Protein AF-A0A9X2CSL0-F1 (afdb_monomer_lite)

pLDDT: mean 70.99, std 24.59, range [23.61, 98.12]

InterPro domains:
  IPR004042 Intein DOD homing endonuclease, central region [PS50819] (59-191)
  IPR027434 Homing endonuclease [G3DSA:3.10.28.10] (52-225)
  IPR027434 Homing endonuclease [SSF55608] (47-93)
  IPR027434 Homing endonuclease [SSF55608] (150-235)

Sequence (346 aa):
MKKTNCAWCGKEIFTNHLKERNYCKECYGFANAVRNGTYIKQVKAELKEITWNKDIAYLIGVIATDGTLRRNRPQIKITSKSKRFLTDLLYKIIIEFTGRDQNVNEVTAKFQEKEYTHYQLQFTSTPFYEFCLRIGLEPKKTYTLNKLAIPDEYFSDFLRGVIDGDGNYNLDKRRKTTSIRIYSGSEDFLKWIDAKCIKLFGVSGAKFHKSSNELGEKYILVYHSFHDVVNILARMYSDYHVCYEDKKEAIIDILNDLENLKQKYAAPSRIGQFVKCAYGFCENKFVAKANDHFYCSINCGDKQRKYPNKERLMVTCARHDCQQEFLQTTANNKYCSEHLSYKKSI

Structure (mmCIF, N/CA/C/O backbone):
data_AF-A0A9X2CSL0-F1
#
_entry.id   AF-A0A9X2CSL0-F1
#
loop_
_atom_site.group_PDB
_atom_site.id
_atom_site.type_symbol
_atom_site.label_atom_id
_atom_site.label_alt_id
_atom_site.label_comp_id
_atom_site.label_asym_id
_atom_site.label_entity_id
_atom_site.label_seq_id
_atom_site.pdbx_PDB_ins_code
_atom_site.Cartn_x
_atom_site.Cartn_y
_atom_site.Cartn_z
_atom_site.occupancy
_atom_site.B_iso_or_equiv
_atom_site.auth_seq_id
_atom_site.auth_comp_id
_atom_site.auth_asym_id
_atom_site.auth_atom_id
_atom_site.pdbx_PDB_model_num
ATOM 1 N N . MET A 1 1 ? -28.441 30.956 33.432 1.00 62.00 1 MET A N 1
ATOM 2 C CA . MET A 1 1 ? -27.879 29.659 32.983 1.00 62.00 1 MET A CA 1
ATOM 3 C C . MET A 1 1 ? -26.392 29.840 32.745 1.00 62.00 1 MET A C 1
ATOM 5 O O . MET A 1 1 ? -26.029 30.821 32.109 1.00 62.00 1 MET A O 1
ATOM 9 N N . LYS A 1 2 ? -25.537 28.950 33.258 1.00 77.25 2 LYS A N 1
ATOM 10 C CA . LYS A 1 2 ? -24.104 29.011 32.949 1.00 77.25 2 LYS A CA 1
ATOM 11 C C . LYS A 1 2 ? -23.875 28.388 31.568 1.00 77.25 2 LYS A C 1
ATOM 13 O O . LYS A 1 2 ? -24.463 27.356 31.238 1.00 77.25 2 LYS A O 1
ATOM 18 N N . LYS A 1 3 ? -23.068 29.062 30.755 1.00 83.31 3 LYS A N 1
ATOM 19 C CA . LYS A 1 3 ? -22.571 28.563 29.473 1.00 83.31 3 LYS A CA 1
ATOM 20 C C . LYS A 1 3 ? -21.216 27.911 29.723 1.00 83.31 3 LYS A C 1
ATOM 22 O O . LYS A 1 3 ? -20.422 28.414 30.515 1.00 83.31 3 LYS A O 1
ATOM 27 N N . THR A 1 4 ? -20.976 26.772 29.101 1.00 86.62 4 THR A N 1
ATOM 28 C CA . THR A 1 4 ? -19.669 26.112 29.085 1.00 86.62 4 THR A CA 1
ATOM 29 C C . THR A 1 4 ? -19.408 25.589 27.684 1.00 86.62 4 THR A C 1
ATOM 31 O O . THR A 1 4 ? -20.330 25.503 26.877 1.00 86.62 4 THR A O 1
ATOM 34 N N . ASN A 1 5 ? -18.170 25.228 27.384 1.00 82.69 5 ASN A N 1
ATOM 35 C CA . ASN A 1 5 ? -17.845 24.625 26.103 1.00 82.69 5 ASN A CA 1
ATOM 36 C C . ASN A 1 5 ? -17.934 23.109 26.216 1.00 82.69 5 ASN A C 1
ATOM 38 O O . ASN A 1 5 ? -17.502 22.509 27.203 1.00 82.69 5 ASN A O 1
ATOM 42 N N . CYS A 1 6 ? -18.482 22.491 25.177 1.00 74.25 6 CYS A N 1
ATOM 43 C CA . CYS A 1 6 ? -18.437 21.057 25.004 1.00 74.25 6 CYS A CA 1
ATOM 44 C C . CYS A 1 6 ? -16.971 20.605 25.026 1.00 74.25 6 CYS A C 1
ATOM 46 O O . CYS A 1 6 ? -16.204 20.958 24.132 1.00 74.25 6 CYS A O 1
ATOM 48 N N . ALA A 1 7 ? -16.592 19.773 25.992 1.00 67.50 7 ALA A N 1
ATOM 49 C CA . ALA A 1 7 ? -15.246 19.224 26.130 1.00 67.50 7 ALA A CA 1
ATOM 50 C C . ALA A 1 7 ? -14.819 18.341 24.934 1.00 67.50 7 ALA A C 1
ATOM 52 O O . ALA A 1 7 ? -13.672 17.914 24.865 1.00 67.50 7 ALA A O 1
ATOM 53 N N . TRP A 1 8 ? -15.730 18.051 23.994 1.00 60.66 8 TRP A N 1
ATOM 54 C CA . TRP A 1 8 ? -15.482 17.237 22.800 1.00 60.66 8 TRP A CA 1
ATOM 55 C C . TRP A 1 8 ? -15.300 18.044 21.508 1.00 60.66 8 TRP A C 1
ATOM 57 O O . TRP A 1 8 ? -14.363 17.784 20.751 1.00 60.66 8 TRP A O 1
ATOM 67 N N . CYS A 1 9 ? -16.207 18.991 21.236 1.00 67.88 9 CYS A N 1
ATOM 68 C CA . CYS A 1 9 ? -16.254 19.760 19.984 1.00 67.88 9 CYS A CA 1
ATOM 69 C C . CYS A 1 9 ? -16.113 21.278 20.170 1.00 67.88 9 CYS A C 1
ATOM 71 O O . CYS A 1 9 ? -16.179 22.011 19.192 1.00 67.88 9 CYS A O 1
ATOM 73 N N . GLY A 1 10 ? -15.971 21.770 21.404 1.00 73.94 10 GLY A N 1
ATOM 74 C CA . GLY A 1 10 ? -15.824 23.198 21.700 1.00 73.94 10 GLY A CA 1
ATOM 75 C C . GLY A 1 10 ? -17.104 24.034 21.573 1.00 73.94 10 GLY A C 1
ATOM 76 O O . GLY A 1 10 ? -17.099 25.189 21.981 1.00 73.94 10 GLY A O 1
ATOM 77 N N . LYS A 1 11 ? -18.208 23.467 21.062 1.00 80.69 11 LYS A N 1
ATOM 78 C CA . LYS A 1 11 ? -19.518 24.133 20.938 1.00 80.69 11 LYS A CA 1
ATOM 79 C C . LYS A 1 11 ? -20.026 24.607 22.301 1.00 80.69 11 LYS A C 1
ATOM 81 O O . LYS A 1 11 ? -19.996 23.838 23.262 1.00 80.69 11 LYS A O 1
ATOM 86 N N . GLU A 1 12 ? -20.534 25.832 22.371 1.00 86.38 12 GLU A N 1
ATOM 87 C CA . GLU A 1 12 ? -21.140 26.376 23.588 1.00 86.38 12 GLU A CA 1
ATOM 88 C C . GLU A 1 12 ? -22.413 25.585 23.951 1.00 86.38 12 GLU A C 1
ATOM 90 O O . GLU A 1 12 ? -23.280 25.341 23.109 1.00 86.38 12 GLU A O 1
ATOM 95 N N . ILE A 1 13 ? -22.513 25.147 25.205 1.00 84.69 13 ILE A N 1
ATOM 96 C CA . ILE A 1 13 ? -23.619 24.357 25.752 1.00 84.69 13 ILE A CA 1
ATOM 97 C C . ILE A 1 13 ? -24.079 24.914 27.102 1.00 84.69 13 ILE A C 1
ATOM 99 O O . ILE A 1 13 ? -23.317 25.531 27.848 1.00 84.69 13 ILE A O 1
ATOM 103 N N . PHE A 1 14 ? -25.346 24.669 27.435 1.00 80.50 14 PHE A N 1
ATOM 104 C CA . PHE A 1 14 ? -25.943 25.097 28.700 1.00 80.50 14 PHE A CA 1
ATOM 105 C C . PHE A 1 14 ? -25.781 24.036 29.791 1.00 80.50 14 PHE A C 1
ATOM 107 O O . PHE A 1 14 ? -25.990 22.845 29.553 1.00 80.50 14 PHE A O 1
ATOM 114 N N . THR A 1 15 ? -25.471 24.474 31.016 1.00 67.75 15 THR A N 1
ATOM 115 C CA . THR A 1 15 ? -25.113 23.578 32.128 1.00 67.75 15 THR A CA 1
ATOM 116 C C . THR A 1 15 ? -26.212 22.621 32.598 1.00 67.75 15 THR A C 1
ATOM 118 O O . THR A 1 15 ? -25.921 21.630 33.257 1.00 67.75 15 THR A O 1
ATOM 121 N N . ASN A 1 16 ? -27.473 22.877 32.252 1.00 63.75 16 ASN A N 1
ATOM 122 C CA . ASN A 1 16 ? -28.616 22.091 32.731 1.00 63.75 16 ASN A CA 1
ATOM 123 C C . ASN A 1 16 ? -28.767 20.741 31.994 1.00 63.75 16 ASN A C 1
ATOM 125 O O . ASN A 1 16 ? -29.576 19.911 32.394 1.00 63.75 16 ASN A O 1
ATOM 129 N N . HIS A 1 17 ? -27.994 20.520 30.923 1.00 54.38 17 HIS A N 1
ATOM 130 C CA . HIS A 1 17 ? -27.966 19.268 30.155 1.00 54.38 17 HIS A CA 1
ATOM 131 C C . HIS A 1 17 ? -26.682 18.450 30.368 1.00 54.38 17 HIS A C 1
ATOM 133 O O . HIS A 1 17 ? -26.449 17.480 29.646 1.00 54.38 17 HIS A O 1
ATOM 139 N N . LEU A 1 18 ? -25.832 18.833 31.327 1.00 52.34 18 LEU A N 1
ATOM 140 C CA . LEU A 1 18 ? -24.550 18.169 31.554 1.00 52.34 18 LEU A CA 1
ATOM 141 C C . LEU A 1 18 ? -24.754 16.901 32.394 1.00 52.34 18 LEU A C 1
ATOM 143 O O . LEU A 1 18 ? -25.209 16.970 33.531 1.00 52.34 18 LEU A O 1
ATOM 147 N N . LYS A 1 19 ? -24.385 15.742 31.844 1.00 55.47 19 LYS A N 1
ATOM 148 C CA . LYS A 1 19 ? -24.183 14.491 32.593 1.00 55.47 19 LYS A CA 1
ATOM 149 C C . LYS A 1 19 ? -22.684 14.248 32.713 1.00 55.47 19 LYS A C 1
ATOM 151 O O . LYS A 1 19 ? -22.080 14.189 31.657 1.00 55.47 19 LYS A O 1
ATOM 156 N N . GLU A 1 20 ? -22.137 14.085 33.924 1.00 55.34 20 GLU A N 1
ATOM 157 C CA . GLU A 1 20 ? -20.746 13.725 34.337 1.00 55.34 20 GLU A CA 1
ATOM 158 C C . GLU A 1 20 ? -19.532 14.384 33.627 1.00 55.34 20 GLU A C 1
ATOM 160 O O . GLU A 1 20 ? -18.518 14.643 34.268 1.00 55.34 20 GLU A O 1
ATOM 165 N N . ARG A 1 21 ? -19.602 14.706 32.334 1.00 58.19 21 ARG A N 1
ATOM 166 C CA . ARG A 1 21 ? -18.638 15.449 31.524 1.00 58.19 21 ARG A CA 1
ATOM 167 C C . ARG A 1 21 ? -19.388 16.436 30.625 1.00 58.19 21 ARG A C 1
ATOM 169 O O . ARG A 1 21 ? -20.461 16.134 30.105 1.00 58.19 21 ARG A O 1
ATOM 176 N N . ASN A 1 22 ? -18.826 17.627 30.427 1.00 72.94 22 ASN A N 1
ATOM 177 C CA . ASN A 1 22 ? -19.478 18.709 29.688 1.00 72.94 22 ASN A CA 1
ATOM 178 C C . ASN A 1 22 ? -19.574 18.412 28.179 1.00 72.94 22 ASN A C 1
ATOM 180 O O . ASN A 1 22 ? -18.809 18.973 27.408 1.00 72.94 22 ASN A O 1
ATOM 184 N N . TYR A 1 23 ? -20.473 17.538 27.724 1.00 69.00 23 TYR A N 1
ATOM 185 C CA . TYR A 1 23 ? -20.645 17.201 26.303 1.00 69.00 23 TYR A CA 1
ATOM 186 C C . TYR A 1 23 ? -21.998 17.671 25.756 1.00 69.00 23 TYR A C 1
ATOM 188 O O . TYR A 1 23 ? -23.003 17.665 26.464 1.00 69.00 23 TYR A O 1
ATOM 196 N N . CYS A 1 24 ? -22.046 18.068 24.478 1.00 72.25 24 CYS A N 1
ATOM 197 C CA . CYS A 1 24 ? -23.307 18.382 23.805 1.00 72.25 24 CYS A CA 1
ATOM 198 C C . CYS A 1 24 ? -24.101 17.103 23.479 1.00 72.25 24 CYS A C 1
ATOM 200 O O . CYS A 1 24 ? -23.537 16.011 23.400 1.00 72.25 24 CYS A O 1
ATOM 202 N N . LYS A 1 25 ? -25.413 17.245 23.235 1.00 70.62 25 LYS A N 1
ATOM 203 C CA . LYS A 1 25 ? -26.326 16.129 22.913 1.00 70.62 25 LYS A CA 1
ATOM 204 C C . LYS A 1 25 ? -25.855 15.294 21.712 1.00 70.62 25 LYS A C 1
ATOM 206 O O . LYS A 1 25 ? -26.014 14.080 21.723 1.00 70.62 25 LYS A O 1
ATOM 211 N N . GLU A 1 26 ? -25.248 15.941 20.717 1.00 67.62 26 GLU A N 1
ATOM 212 C CA . GLU A 1 26 ? -24.674 15.292 19.529 1.00 67.62 26 GLU A CA 1
ATOM 213 C C . GLU A 1 26 ? -23.431 14.460 19.895 1.00 67.62 26 GLU A C 1
ATOM 215 O O . GLU A 1 26 ? -23.310 13.322 19.463 1.00 67.62 26 GLU A O 1
ATOM 220 N N . CYS A 1 27 ? -22.535 14.981 20.743 1.00 62.34 27 CYS A N 1
ATOM 221 C CA . CYS A 1 27 ? -21.289 14.312 21.143 1.00 62.34 27 CYS A CA 1
ATOM 222 C C . CYS A 1 27 ? -21.467 13.248 22.235 1.00 62.34 27 CYS A C 1
ATOM 224 O O . CYS A 1 27 ? -20.618 12.370 22.373 1.00 62.34 27 CYS A O 1
ATOM 226 N N . TYR A 1 28 ? -22.563 13.294 22.994 1.00 59.62 28 TYR A N 1
ATOM 227 C CA . TYR A 1 28 ? -22.823 12.363 24.093 1.00 59.62 28 TYR A CA 1
ATOM 228 C C . TYR A 1 28 ? -22.927 10.899 23.625 1.00 59.62 28 TYR A C 1
ATOM 230 O O . TYR A 1 28 ? -22.427 10.003 24.297 1.00 59.62 28 TYR A O 1
ATOM 238 N N . GLY A 1 29 ? -23.507 10.649 22.443 1.00 56.31 29 GLY A N 1
ATOM 239 C CA . GLY A 1 29 ? -23.569 9.304 21.853 1.00 56.31 29 GLY A CA 1
ATOM 240 C C . GLY A 1 29 ? -22.207 8.769 21.388 1.00 56.31 29 GLY A C 1
ATOM 241 O O . GLY A 1 29 ? -21.980 7.564 21.409 1.00 56.31 29 GLY A O 1
ATOM 242 N N . PHE A 1 30 ? -21.286 9.667 21.032 1.00 54.97 30 PHE A N 1
ATOM 243 C CA . PHE A 1 30 ? -19.957 9.348 20.505 1.00 54.97 30 PHE A CA 1
ATOM 244 C C . PHE A 1 30 ? -18.881 9.204 21.597 1.00 54.97 30 PHE A C 1
ATOM 246 O O . PHE A 1 30 ? -17.882 8.517 21.397 1.00 54.97 30 PHE A O 1
ATOM 253 N N . ALA A 1 31 ? -19.097 9.806 22.771 1.00 48.88 31 ALA A N 1
ATOM 254 C CA . ALA A 1 31 ? -18.201 9.718 23.927 1.00 48.88 31 ALA A CA 1
ATOM 255 C C . ALA A 1 31 ? -18.233 8.352 24.644 1.00 48.88 31 ALA A C 1
ATOM 257 O O . ALA A 1 31 ? -17.347 8.073 25.445 1.00 48.88 31 ALA A O 1
ATOM 258 N N . ASN A 1 32 ? -19.213 7.491 24.349 1.00 47.78 32 ASN A N 1
ATOM 259 C CA . ASN A 1 32 ? -19.364 6.171 24.978 1.00 47.78 32 ASN A CA 1
ATOM 260 C C . ASN A 1 32 ? -18.664 5.032 24.211 1.00 47.78 32 ASN A C 1
ATOM 262 O O . ASN A 1 32 ? -18.774 3.871 24.604 1.00 47.78 32 ASN A O 1
ATOM 266 N N . ALA A 1 33 ? -17.943 5.325 23.122 1.00 51.94 33 ALA A N 1
ATOM 267 C CA . ALA A 1 33 ? -17.185 4.319 22.383 1.00 51.94 33 ALA A CA 1
ATOM 268 C C . ALA A 1 33 ? -15.927 3.905 23.172 1.00 51.94 33 ALA A C 1
ATOM 270 O O . ALA A 1 33 ? -14.847 4.486 23.041 1.00 51.94 33 ALA A O 1
ATOM 271 N N . VAL A 1 34 ? -16.077 2.890 24.022 1.00 49.28 34 VAL A N 1
ATOM 272 C CA . VAL A 1 34 ? -14.988 2.307 24.812 1.00 49.28 34 VAL A CA 1
ATOM 273 C C . VAL A 1 34 ? -14.349 1.157 24.031 1.00 49.28 34 VAL A C 1
ATOM 275 O O . VAL A 1 34 ? -15.022 0.197 23.659 1.00 49.28 34 VAL A O 1
ATOM 278 N N . ARG A 1 35 ? -13.028 1.204 23.823 1.00 50.56 35 ARG A N 1
ATOM 279 C CA . ARG A 1 35 ? -12.235 0.045 23.376 1.00 50.56 35 ARG A CA 1
ATOM 280 C C . ARG A 1 35 ? -11.260 -0.321 24.487 1.00 50.56 35 ARG A C 1
ATOM 282 O O . ARG A 1 35 ? -10.356 0.449 24.780 1.00 50.56 35 ARG A O 1
ATOM 289 N N . ASN A 1 36 ? -11.439 -1.494 25.099 1.00 47.62 36 ASN A N 1
ATOM 290 C CA . ASN A 1 36 ? -10.598 -1.990 26.201 1.00 47.62 36 ASN A CA 1
ATOM 291 C C . ASN A 1 36 ? -10.446 -0.994 27.376 1.00 47.62 36 ASN A C 1
ATOM 293 O O . ASN A 1 36 ? -9.356 -0.829 27.910 1.00 47.62 36 ASN A O 1
ATOM 297 N N . GLY A 1 37 ? -11.515 -0.287 27.755 1.00 50.41 37 GLY A N 1
ATOM 298 C CA . GLY A 1 37 ? -11.476 0.711 28.836 1.00 50.41 37 GLY A CA 1
ATOM 299 C C . GLY A 1 37 ? -10.910 2.082 28.439 1.00 50.41 37 GLY A C 1
ATOM 300 O O . GLY A 1 37 ? -11.001 3.020 29.225 1.00 50.41 37 GLY A O 1
ATOM 301 N N . THR A 1 38 ? -10.378 2.242 27.222 1.00 49.91 38 THR A N 1
ATOM 302 C CA . THR A 1 38 ? -9.921 3.536 26.698 1.00 49.91 38 THR A CA 1
ATOM 303 C C . THR A 1 38 ? -11.020 4.187 25.857 1.00 49.91 38 THR A C 1
ATOM 305 O O . THR A 1 38 ? -11.584 3.557 24.957 1.00 49.91 38 THR A O 1
ATOM 308 N N . TYR A 1 39 ? -11.328 5.452 26.146 1.00 54.22 39 TYR A N 1
ATOM 309 C CA . TYR A 1 39 ? -12.252 6.264 25.354 1.00 54.22 39 TYR A CA 1
ATOM 310 C C . TYR A 1 39 ? -11.632 6.551 23.982 1.00 54.22 39 TYR A C 1
ATOM 312 O O . TYR A 1 39 ? -10.576 7.177 23.909 1.00 54.22 39 TYR A O 1
ATOM 320 N N . ILE A 1 40 ? -12.272 6.105 22.898 1.00 62.97 40 ILE A N 1
ATOM 321 C CA . ILE A 1 40 ? -11.879 6.493 21.538 1.00 62.97 40 ILE A CA 1
ATOM 322 C C . ILE A 1 40 ? -12.721 7.689 21.123 1.00 62.97 40 ILE A C 1
ATOM 324 O O . ILE A 1 40 ? -13.950 7.647 21.192 1.00 62.97 40 ILE A O 1
ATOM 328 N N . LYS A 1 41 ? -12.066 8.751 20.647 1.00 66.44 41 LYS A N 1
ATOM 329 C CA . LYS A 1 41 ? -12.775 9.924 20.150 1.00 66.44 41 LYS A CA 1
ATOM 330 C C . LYS A 1 41 ? -13.464 9.604 18.816 1.00 66.44 41 LYS A C 1
ATOM 332 O O . LYS A 1 41 ? -12.818 9.560 17.775 1.00 66.44 41 LYS A O 1
ATOM 337 N N . GLN A 1 42 ? -14.772 9.357 18.825 1.00 70.81 42 GLN A N 1
ATOM 338 C CA . GLN A 1 42 ? -15.574 9.208 17.607 1.00 70.81 42 GLN A CA 1
ATOM 339 C C . GLN A 1 42 ? -16.059 10.575 17.079 1.00 70.81 42 GLN A C 1
ATOM 341 O O . GLN A 1 42 ? -17.018 11.166 17.565 1.00 70.81 42 GLN A O 1
ATOM 346 N N . VAL A 1 43 ? -15.382 11.121 16.077 1.00 74.00 43 VAL A N 1
ATOM 347 C CA . VAL A 1 43 ? -15.716 12.436 15.509 1.00 74.00 43 VAL A CA 1
ATOM 348 C C . VAL A 1 43 ? -16.933 12.404 14.578 1.00 74.00 43 VAL A C 1
ATOM 350 O O . VAL A 1 43 ? -17.580 13.434 14.413 1.00 74.00 43 VAL A O 1
ATOM 353 N N . LYS A 1 44 ? -17.267 11.241 13.999 1.00 79.56 44 LYS A N 1
ATOM 354 C CA . LYS A 1 44 ? -18.466 11.027 13.168 1.00 79.56 44 LYS A CA 1
ATOM 355 C C . LYS A 1 44 ? -18.885 9.552 13.126 1.00 79.56 44 LYS A C 1
ATOM 357 O O . LYS A 1 44 ? -18.177 8.674 13.619 1.00 79.56 44 LYS A O 1
ATOM 362 N N . ALA A 1 45 ? -20.054 9.267 12.556 1.00 78.50 45 ALA A N 1
ATOM 363 C CA . ALA A 1 45 ? -20.490 7.891 12.327 1.00 78.50 45 ALA A CA 1
ATOM 364 C C . ALA A 1 45 ? -19.562 7.178 11.325 1.00 78.50 45 ALA A C 1
ATOM 366 O O . ALA A 1 45 ? -19.099 7.792 10.364 1.00 78.50 45 ALA A O 1
ATOM 367 N N . GLU A 1 46 ? -19.305 5.888 11.553 1.00 87.31 46 GLU A N 1
ATOM 368 C CA . GLU A 1 46 ? -18.624 5.045 10.567 1.00 87.31 46 GLU A CA 1
ATOM 369 C C . GLU A 1 46 ? -19.514 4.869 9.332 1.00 87.31 46 GLU A C 1
ATOM 371 O O . GLU A 1 46 ? -20.733 4.697 9.446 1.00 87.31 46 GLU A O 1
ATOM 376 N N . LEU A 1 47 ? -18.901 4.908 8.151 1.00 89.38 47 LEU A N 1
ATOM 377 C CA . LEU A 1 47 ? -19.605 4.647 6.904 1.00 89.38 47 LEU A CA 1
ATOM 378 C C . LEU A 1 47 ? -20.054 3.189 6.853 1.00 89.38 47 LEU A C 1
ATOM 380 O O . LEU A 1 47 ? -19.274 2.281 7.121 1.00 89.38 47 LEU A O 1
ATOM 384 N N . LYS A 1 48 ? -21.310 2.960 6.466 1.00 87.75 48 LYS A N 1
ATOM 385 C CA . LYS A 1 48 ? -21.862 1.604 6.315 1.00 87.75 48 LYS A CA 1
ATOM 386 C C . LYS A 1 48 ? -21.307 0.876 5.093 1.00 87.75 48 LYS A C 1
ATOM 388 O O . LYS A 1 48 ? -21.258 -0.348 5.086 1.00 87.75 48 LYS A O 1
ATOM 393 N N . GLU A 1 49 ? -20.897 1.630 4.081 1.00 92.12 49 GLU A N 1
ATOM 394 C CA . GLU A 1 49 ? -20.370 1.121 2.826 1.00 92.12 49 GLU A CA 1
ATOM 395 C C . GLU A 1 49 ? -19.129 1.917 2.427 1.00 92.12 49 GLU A C 1
ATOM 397 O O . GLU A 1 49 ? -19.057 3.129 2.638 1.00 92.12 49 GLU A O 1
ATOM 402 N N . ILE A 1 50 ? -18.148 1.213 1.865 1.00 97.00 50 ILE A N 1
ATOM 403 C CA . ILE A 1 50 ? -16.936 1.805 1.311 1.00 97.00 50 ILE A CA 1
ATOM 404 C C . ILE A 1 50 ? -17.066 1.827 -0.205 1.00 97.00 50 ILE A C 1
ATOM 406 O O . ILE A 1 50 ? -17.263 0.785 -0.834 1.00 97.00 50 ILE A O 1
ATOM 410 N N . THR A 1 51 ? -16.914 3.015 -0.776 1.00 95.94 51 THR A N 1
ATOM 411 C CA . THR A 1 51 ? -16.864 3.242 -2.219 1.00 95.94 51 THR A CA 1
ATOM 412 C C . THR A 1 51 ? -15.446 3.590 -2.642 1.00 95.94 51 THR A C 1
ATOM 414 O O . THR A 1 51 ? -14.644 4.093 -1.849 1.00 95.94 51 THR A O 1
ATOM 417 N N . TRP A 1 52 ? -15.128 3.340 -3.908 1.00 97.50 52 TRP A N 1
ATOM 418 C CA . TRP A 1 52 ? -13.838 3.736 -4.446 1.00 97.50 52 TRP A CA 1
ATOM 419 C C . TRP A 1 52 ? -13.688 5.257 -4.488 1.00 97.50 52 TRP A C 1
ATOM 421 O O . TRP A 1 52 ? -14.606 5.993 -4.843 1.00 97.50 52 TRP A O 1
ATOM 431 N N . ASN A 1 53 ? -12.499 5.706 -4.111 1.00 95.44 53 ASN A N 1
ATOM 432 C CA . ASN A 1 53 ? -11.970 7.035 -4.363 1.00 95.44 53 ASN A CA 1
ATOM 433 C C . ASN A 1 53 ? -10.433 6.940 -4.333 1.00 95.44 53 ASN A C 1
ATOM 435 O O . ASN A 1 53 ? -9.873 5.893 -3.983 1.00 95.44 53 ASN A O 1
ATOM 439 N N . LYS A 1 54 ? -9.752 8.033 -4.684 1.00 94.25 54 LYS A N 1
ATOM 440 C CA . LYS A 1 54 ? -8.285 8.083 -4.758 1.00 94.25 54 LYS A CA 1
ATOM 441 C C . LYS A 1 54 ? -7.605 7.738 -3.428 1.00 94.25 54 LYS A C 1
ATOM 443 O O . LYS A 1 54 ? -6.624 6.998 -3.414 1.00 94.25 54 LYS A O 1
ATOM 448 N N . ASP A 1 55 ? -8.150 8.212 -2.309 1.00 95.12 55 ASP A N 1
ATOM 449 C CA . ASP A 1 55 ? -7.584 7.988 -0.974 1.00 95.12 55 ASP A CA 1
ATOM 450 C C . ASP A 1 55 ? -7.734 6.524 -0.528 1.00 95.12 55 ASP A C 1
ATOM 452 O O . ASP A 1 55 ? -6.799 5.934 0.012 1.00 95.12 55 ASP A O 1
ATOM 456 N N . ILE A 1 56 ? -8.885 5.904 -0.805 1.00 97.25 56 ILE A N 1
ATOM 457 C CA . ILE A 1 56 ? -9.145 4.483 -0.539 1.00 97.25 56 ILE A CA 1
ATOM 458 C C . ILE A 1 56 ? -8.237 3.599 -1.396 1.00 97.25 56 ILE A C 1
ATOM 460 O O . ILE A 1 56 ? -7.665 2.634 -0.885 1.00 97.25 56 ILE A O 1
ATOM 464 N N . ALA A 1 57 ? -8.052 3.938 -2.672 1.00 97.38 57 ALA A N 1
ATOM 465 C CA . ALA A 1 57 ? -7.150 3.209 -3.555 1.00 97.38 57 ALA A CA 1
ATOM 466 C C . ALA A 1 57 ? -5.696 3.291 -3.087 1.00 97.38 57 ALA A C 1
ATOM 468 O O . ALA A 1 57 ? -5.033 2.259 -2.956 1.00 97.38 57 ALA A O 1
ATOM 469 N N . TYR A 1 58 ? -5.238 4.492 -2.739 1.00 95.94 58 TYR A N 1
ATOM 470 C CA . TYR A 1 58 ? -3.925 4.707 -2.145 1.00 95.94 58 TYR A CA 1
ATOM 471 C C . TYR A 1 58 ? -3.737 3.906 -0.848 1.00 95.94 58 TYR A C 1
ATOM 473 O O . TYR A 1 58 ? -2.754 3.176 -0.705 1.00 95.94 58 TYR A O 1
ATOM 481 N N . LEU A 1 59 ? -4.705 3.970 0.075 1.00 96.81 59 LEU A N 1
ATOM 482 C CA . LEU A 1 59 ? -4.664 3.222 1.331 1.00 96.81 59 LEU A CA 1
ATOM 483 C C . LEU A 1 59 ? -4.587 1.708 1.087 1.00 96.81 59 LEU A C 1
ATOM 485 O O . LEU A 1 59 ? -3.831 1.022 1.769 1.00 96.81 59 LEU A O 1
ATOM 489 N N . ILE A 1 60 ? -5.317 1.179 0.102 1.00 97.75 60 ILE A N 1
ATOM 490 C CA . ILE A 1 60 ? -5.234 -0.238 -0.276 1.00 97.75 60 ILE A CA 1
ATOM 491 C C . ILE A 1 60 ? -3.846 -0.601 -0.791 1.00 97.75 60 ILE A C 1
ATOM 493 O O . ILE A 1 60 ? -3.354 -1.670 -0.440 1.00 97.75 60 ILE A O 1
ATOM 497 N N . GLY A 1 61 ? -3.202 0.273 -1.567 1.00 96.81 61 GLY A N 1
ATOM 498 C CA . GLY A 1 61 ? -1.823 0.075 -2.013 1.00 96.81 61 GLY A CA 1
ATOM 499 C C . GLY A 1 61 ? -0.858 -0.079 -0.841 1.00 96.81 61 GLY A C 1
ATOM 500 O O . GLY A 1 61 ? -0.113 -1.054 -0.780 1.00 96.81 61 GLY A O 1
ATOM 501 N N . VAL A 1 62 ? -0.958 0.818 0.142 1.00 95.94 62 VAL A N 1
ATOM 502 C CA . VAL A 1 62 ? -0.151 0.751 1.372 1.00 95.94 62 VAL A CA 1
ATOM 503 C C . VAL A 1 62 ? -0.477 -0.501 2.192 1.00 95.94 62 VAL A C 1
ATOM 505 O O . VAL A 1 62 ? 0.411 -1.141 2.748 1.00 95.94 62 VAL A O 1
ATOM 508 N N . ILE A 1 63 ? -1.751 -0.897 2.281 1.00 96.81 63 ILE A N 1
ATOM 509 C CA . ILE A 1 63 ? -2.129 -2.111 3.015 1.00 96.81 63 ILE A CA 1
ATOM 510 C C . ILE A 1 63 ? -1.625 -3.361 2.286 1.00 96.81 63 ILE A C 1
ATOM 512 O O . ILE A 1 63 ? -1.211 -4.315 2.948 1.00 96.81 63 ILE A O 1
ATOM 516 N N . ALA A 1 64 ? -1.631 -3.376 0.951 1.00 96.50 64 ALA A N 1
ATOM 517 C CA . ALA A 1 64 ? -1.137 -4.483 0.137 1.00 96.50 64 ALA A CA 1
ATOM 518 C C . ALA A 1 64 ? 0.329 -4.815 0.447 1.00 96.50 64 ALA A C 1
ATOM 520 O O . ALA A 1 64 ? 0.681 -5.995 0.506 1.00 96.50 64 ALA A O 1
ATOM 521 N N . THR A 1 65 ? 1.127 -3.800 0.768 1.00 94.12 65 THR A N 1
ATOM 522 C CA . THR A 1 65 ? 2.536 -3.919 1.148 1.00 94.12 65 THR A CA 1
ATOM 523 C C . THR A 1 65 ? 2.683 -4.047 2.670 1.00 94.12 65 THR A C 1
ATOM 525 O O . THR A 1 65 ? 2.703 -5.158 3.206 1.00 94.12 65 THR A O 1
ATOM 528 N N . ASP A 1 66 ? 2.605 -2.929 3.393 1.00 93.00 66 ASP A N 1
ATOM 529 C CA . ASP A 1 66 ? 2.926 -2.793 4.823 1.00 93.00 66 ASP A CA 1
ATOM 530 C C . ASP A 1 66 ? 1.762 -3.121 5.771 1.00 93.00 66 ASP A C 1
ATOM 532 O O . ASP A 1 66 ? 1.885 -3.079 7.005 1.00 93.00 66 ASP A O 1
ATOM 536 N N . GLY A 1 67 ? 0.588 -3.419 5.215 1.00 94.12 67 GLY A N 1
ATOM 537 C CA . GLY A 1 67 ? -0.606 -3.747 5.979 1.00 94.12 67 GLY A CA 1
ATOM 538 C C . GLY A 1 67 ? -0.682 -5.208 6.410 1.00 94.12 67 GLY A C 1
ATOM 539 O O . GLY A 1 67 ? -0.218 -6.134 5.750 1.00 94.12 67 GLY A O 1
ATOM 540 N N . THR A 1 68 ? -1.362 -5.457 7.520 1.00 95.44 68 THR A N 1
ATOM 541 C CA . THR A 1 68 ? -1.744 -6.793 7.975 1.00 95.44 68 THR A CA 1
ATOM 542 C C . THR A 1 68 ? -3.226 -6.807 8.309 1.00 95.44 68 THR A C 1
ATOM 544 O O . THR A 1 68 ? -3.676 -6.074 9.191 1.00 95.44 68 THR A O 1
ATOM 547 N N . LEU A 1 69 ? -3.971 -7.687 7.639 1.00 95.94 69 LEU A N 1
ATOM 548 C CA . LEU A 1 69 ? -5.345 -8.023 7.993 1.00 95.94 69 LEU A CA 1
ATOM 549 C C . LEU A 1 69 ? -5.334 -9.158 9.020 1.00 95.94 69 LEU A C 1
ATOM 551 O O . LEU A 1 69 ? -4.676 -10.186 8.833 1.00 95.94 69 LEU A O 1
ATOM 555 N N . ARG A 1 70 ? -6.059 -8.986 10.125 1.00 94.50 70 ARG A N 1
ATOM 556 C CA . ARG A 1 70 ? -6.152 -10.006 11.178 1.00 94.50 70 ARG A CA 1
ATOM 557 C C . ARG A 1 70 ? -7.192 -11.061 10.803 1.00 94.50 70 ARG A C 1
ATOM 559 O O . ARG A 1 70 ? -8.318 -10.705 10.513 1.00 94.50 70 ARG A O 1
ATOM 566 N N . ARG A 1 71 ? -6.863 -12.356 10.883 1.00 89.81 71 ARG A N 1
ATOM 567 C CA . ARG A 1 71 ? -7.729 -13.457 10.393 1.00 89.81 71 ARG A CA 1
ATOM 568 C C . ARG A 1 71 ? -9.145 -13.509 10.992 1.00 89.81 71 ARG A C 1
ATOM 570 O O . ARG A 1 71 ? -10.085 -13.816 10.283 1.00 89.81 71 ARG A O 1
ATOM 577 N N . ASN A 1 72 ? -9.290 -13.217 12.286 1.00 88.06 72 ASN A N 1
ATOM 578 C CA . ASN A 1 72 ? -10.538 -13.475 13.026 1.00 88.06 72 ASN A CA 1
ATOM 579 C C . ASN A 1 72 ? -11.198 -12.202 13.573 1.00 88.06 72 ASN A C 1
ATOM 581 O O . ASN A 1 72 ? -12.020 -12.274 14.483 1.00 88.06 72 ASN A O 1
ATOM 585 N N . ARG A 1 73 ? -10.749 -11.019 13.140 1.00 90.81 73 ARG A N 1
ATOM 586 C CA . ARG A 1 73 ? -11.323 -9.732 13.556 1.00 90.81 73 ARG A CA 1
ATOM 587 C C . ARG A 1 73 ? -11.176 -8.731 12.416 1.00 90.81 73 ARG A C 1
ATOM 589 O O . ARG A 1 73 ? -10.116 -8.758 11.792 1.00 90.81 73 ARG A O 1
ATOM 596 N N . PRO A 1 74 ? -12.131 -7.802 12.231 1.00 92.25 74 PRO A N 1
ATOM 597 C CA . PRO A 1 74 ? -12.084 -6.776 11.190 1.00 92.25 74 PRO A CA 1
ATOM 598 C C . PRO A 1 74 ? -11.080 -5.666 11.535 1.00 92.25 74 PRO A C 1
ATOM 600 O O . PRO A 1 74 ? -11.406 -4.486 11.629 1.00 92.25 74 PRO A O 1
ATOM 603 N N . GLN A 1 75 ? -9.848 -6.066 11.831 1.00 93.94 75 GLN A N 1
ATOM 604 C CA . GLN A 1 75 ? -8.766 -5.233 12.312 1.00 93.94 75 GLN A CA 1
ATOM 605 C C . GLN A 1 75 ? -7.644 -5.231 11.288 1.00 93.94 75 GLN A C 1
ATOM 607 O O . GLN A 1 75 ? -7.182 -6.288 10.846 1.00 93.94 75 GLN A O 1
ATOM 612 N N . ILE A 1 76 ? -7.188 -4.025 10.982 1.00 96.25 76 ILE A N 1
ATOM 613 C CA . ILE A 1 76 ? -6.099 -3.765 10.057 1.00 96.25 76 ILE A CA 1
ATOM 614 C C . ILE A 1 76 ? -5.012 -3.036 10.829 1.00 96.25 76 ILE A C 1
ATOM 616 O O . ILE A 1 76 ? -5.289 -2.150 11.644 1.00 96.25 76 ILE A O 1
ATOM 620 N N . LYS A 1 77 ? -3.773 -3.450 10.593 1.00 95.75 77 LYS A N 1
ATOM 621 C CA . LYS A 1 77 ? -2.581 -2.843 11.169 1.00 95.75 77 LYS A CA 1
ATOM 622 C C . LYS A 1 77 ? -1.633 -2.459 10.048 1.00 95.75 77 LYS A C 1
ATOM 624 O O . LYS A 1 77 ? -1.357 -3.295 9.199 1.00 95.75 77 LYS A O 1
ATOM 629 N N . ILE A 1 78 ? -1.123 -1.238 10.074 1.00 96.19 78 ILE A N 1
ATOM 630 C CA . ILE A 1 78 ? -0.105 -0.743 9.146 1.00 96.19 78 ILE A CA 1
ATOM 631 C C . ILE A 1 78 ? 1.129 -0.405 9.975 1.00 96.19 78 ILE A C 1
ATOM 633 O O . ILE A 1 78 ? 1.004 0.218 11.032 1.00 96.19 78 ILE A O 1
ATOM 637 N N . THR A 1 79 ? 2.299 -0.855 9.530 1.00 93.62 79 THR A N 1
ATOM 638 C CA . THR A 1 79 ? 3.575 -0.604 10.215 1.00 93.62 79 THR A CA 1
ATOM 639 C C . THR A 1 79 ? 4.450 0.277 9.339 1.00 93.62 79 THR A C 1
ATOM 641 O O . THR A 1 79 ? 4.527 0.056 8.141 1.00 93.62 79 THR A O 1
ATOM 644 N N . SER A 1 80 ? 5.112 1.276 9.917 1.00 92.44 80 SER A N 1
ATOM 645 C CA . SER A 1 80 ? 6.055 2.122 9.183 1.00 92.44 80 SER A CA 1
ATOM 646 C C . SER A 1 80 ? 7.177 2.601 10.093 1.00 92.44 80 SER A C 1
ATOM 648 O O . SER A 1 80 ? 6.992 2.755 11.298 1.00 92.44 80 SER A O 1
ATOM 650 N N . LYS A 1 81 ? 8.347 2.882 9.518 1.00 90.19 81 LYS A N 1
ATOM 651 C CA . LYS A 1 81 ? 9.438 3.569 10.228 1.00 90.19 81 LYS A CA 1
ATOM 652 C C . LYS A 1 81 ? 9.147 5.057 10.441 1.00 90.19 81 LYS A C 1
ATOM 654 O O . LYS A 1 81 ? 9.747 5.672 11.313 1.00 90.19 81 LYS A O 1
ATOM 659 N N . SER A 1 82 ? 8.223 5.630 9.669 1.00 89.00 82 SER A N 1
ATOM 660 C CA . SER A 1 82 ? 7.875 7.045 9.742 1.00 89.00 82 SER A CA 1
ATOM 661 C C . SER A 1 82 ? 6.582 7.256 10.516 1.00 89.00 82 SER A C 1
ATOM 663 O O . SER A 1 82 ? 5.499 6.882 10.065 1.00 89.00 82 SER A O 1
ATOM 665 N N . LYS A 1 83 ? 6.680 7.906 11.680 1.00 88.94 83 LYS A N 1
ATOM 666 C CA . LYS A 1 83 ? 5.502 8.306 12.460 1.00 88.94 83 LYS A CA 1
ATOM 667 C C . LYS A 1 83 ? 4.617 9.271 11.673 1.00 88.94 83 LYS A C 1
ATOM 669 O O . LYS A 1 83 ? 3.405 9.086 11.654 1.00 88.94 83 LYS A O 1
ATOM 674 N N . ARG A 1 84 ? 5.231 10.244 10.985 1.00 87.50 84 ARG A N 1
ATOM 675 C CA . ARG A 1 84 ? 4.530 11.276 10.202 1.00 87.50 84 ARG A CA 1
ATOM 676 C C . ARG A 1 84 ? 3.744 10.681 9.042 1.00 87.50 84 ARG A C 1
ATOM 678 O O . ARG A 1 84 ? 2.615 11.088 8.813 1.00 87.50 84 ARG A O 1
ATOM 685 N N . PHE A 1 85 ? 4.275 9.653 8.377 1.00 88.81 85 PHE A N 1
ATOM 686 C CA . PHE A 1 85 ? 3.518 8.913 7.363 1.00 88.81 85 PHE A CA 1
ATOM 687 C C . PHE A 1 85 ? 2.187 8.378 7.909 1.00 88.81 85 PHE A C 1
ATOM 689 O O . PHE A 1 85 ? 1.148 8.455 7.256 1.00 88.81 85 PHE A O 1
ATOM 696 N N . LEU A 1 86 ? 2.201 7.863 9.138 1.00 89.94 86 LEU A N 1
ATOM 697 C CA . LEU A 1 86 ? 1.001 7.334 9.770 1.00 89.94 86 LEU A CA 1
ATOM 698 C C . LEU A 1 86 ? 0.081 8.453 10.283 1.00 89.94 86 LEU A C 1
ATOM 700 O O . LEU A 1 86 ? -1.123 8.378 10.045 1.00 89.94 86 LEU A O 1
ATOM 704 N N . THR A 1 87 ? 0.618 9.474 10.963 1.00 86.44 87 THR A N 1
ATOM 705 C CA . THR A 1 87 ? -0.174 10.539 11.615 1.00 86.44 87 THR A CA 1
ATOM 706 C C . THR A 1 87 ? -0.674 11.616 10.660 1.00 86.44 87 THR A C 1
ATOM 708 O O . THR A 1 87 ? -1.804 12.078 10.789 1.00 86.44 87 THR A O 1
ATOM 711 N N . ASP A 1 88 ? 0.145 12.022 9.696 1.00 84.38 88 ASP A N 1
ATOM 712 C CA . ASP A 1 88 ? -0.118 13.207 8.876 1.00 84.38 88 ASP A CA 1
ATOM 713 C C . ASP A 1 88 ? -0.820 12.827 7.564 1.00 84.38 88 ASP A C 1
ATOM 715 O O . ASP A 1 88 ? -1.385 13.702 6.902 1.00 84.38 88 ASP A O 1
ATOM 719 N N . LEU A 1 89 ? -0.829 11.531 7.217 1.00 87.88 89 LEU A N 1
ATOM 720 C CA . LEU A 1 89 ? -1.376 11.004 5.968 1.00 87.88 89 LEU A CA 1
ATOM 721 C C . LEU A 1 89 ? -2.428 9.912 6.187 1.00 87.88 89 LEU A C 1
ATOM 723 O O . LEU A 1 89 ? -3.619 10.164 6.008 1.00 87.88 89 LEU A O 1
ATOM 727 N N . LEU A 1 90 ? -2.020 8.703 6.594 1.00 92.25 90 LEU A N 1
ATOM 728 C CA . LEU A 1 90 ? -2.939 7.556 6.643 1.00 92.25 90 LEU A CA 1
ATOM 729 C C . LEU A 1 90 ? -4.067 7.760 7.653 1.00 92.25 90 LEU A C 1
ATOM 731 O O . LEU A 1 90 ? -5.216 7.432 7.369 1.00 92.25 90 LEU A O 1
ATOM 735 N N . TYR A 1 91 ? -3.751 8.348 8.806 1.00 90.00 91 TYR A N 1
ATOM 736 C CA . TYR A 1 91 ? -4.733 8.747 9.806 1.00 90.00 91 TYR A CA 1
ATOM 737 C C . TYR A 1 91 ? -5.871 9.581 9.207 1.00 90.00 91 TYR A C 1
ATOM 739 O O . TYR A 1 91 ? -7.038 9.280 9.457 1.00 90.00 91 TYR A O 1
ATOM 747 N N . LYS A 1 92 ? -5.538 10.592 8.389 1.00 89.88 92 LYS A N 1
ATOM 748 C CA . LYS A 1 92 ? -6.524 11.506 7.796 1.00 89.88 92 LYS A CA 1
ATOM 749 C C . LYS A 1 92 ? -7.470 10.764 6.862 1.00 89.88 92 LYS A C 1
ATOM 751 O O . LYS A 1 92 ? -8.659 11.023 6.890 1.00 89.88 92 LYS A O 1
ATOM 756 N N . ILE A 1 93 ? -6.978 9.786 6.108 1.00 93.69 93 ILE A N 1
ATOM 757 C CA . ILE A 1 93 ? -7.835 8.939 5.265 1.00 93.69 93 ILE A CA 1
ATOM 758 C C . ILE A 1 93 ? -8.720 8.035 6.132 1.00 93.69 93 ILE A C 1
ATOM 760 O O . ILE A 1 93 ? -9.915 7.887 5.889 1.00 93.69 93 ILE A O 1
ATOM 764 N N . ILE A 1 94 ? -8.141 7.418 7.165 1.00 94.75 94 ILE A N 1
ATOM 765 C CA . ILE A 1 94 ? -8.831 6.417 7.986 1.00 94.75 94 ILE A CA 1
ATOM 766 C C . ILE A 1 94 ? -9.960 7.037 8.808 1.00 94.75 94 ILE A C 1
ATOM 768 O O . ILE A 1 94 ? -11.042 6.451 8.915 1.00 94.75 94 ILE A O 1
ATOM 772 N N . ILE A 1 95 ? -9.754 8.224 9.377 1.00 91.31 95 ILE A N 1
ATOM 773 C CA . ILE A 1 95 ? -10.801 8.911 10.138 1.00 91.31 95 ILE A CA 1
ATOM 774 C C . ILE A 1 95 ? -11.996 9.292 9.253 1.00 91.31 95 ILE A C 1
ATOM 776 O O . ILE A 1 95 ? -13.125 9.319 9.748 1.00 91.31 95 ILE A O 1
ATOM 780 N N . GLU A 1 96 ? -11.794 9.483 7.943 1.00 91.81 96 GLU A N 1
ATOM 781 C CA . GLU A 1 96 ? -12.878 9.857 7.036 1.00 91.81 96 GLU A CA 1
ATOM 782 C C . GLU A 1 96 ? -13.943 8.772 6.868 1.00 91.81 96 GLU A C 1
ATOM 784 O O . GLU A 1 96 ? -15.125 9.104 6.770 1.00 91.81 96 GLU A O 1
ATOM 789 N N . PHE A 1 97 ? -13.571 7.491 6.896 1.00 92.44 97 PHE A N 1
ATOM 790 C CA . PHE A 1 97 ? -14.551 6.403 6.809 1.00 92.44 97 PHE A CA 1
ATOM 791 C C . PHE A 1 97 ? -14.854 5.745 8.156 1.00 92.44 97 PHE A C 1
ATOM 793 O O . PHE A 1 97 ? -15.976 5.294 8.374 1.00 92.44 97 PHE A O 1
ATOM 800 N N . THR A 1 98 ? -13.895 5.708 9.087 1.00 91.12 98 THR A N 1
ATOM 801 C CA . THR A 1 98 ? -14.123 5.110 10.415 1.00 91.12 98 THR A CA 1
ATOM 802 C C . THR A 1 98 ? -14.833 6.047 11.382 1.00 91.12 98 THR A C 1
ATOM 804 O O . THR A 1 98 ? -15.405 5.576 12.369 1.00 91.12 98 THR A O 1
ATOM 807 N N . GLY A 1 99 ? -14.721 7.359 11.153 1.00 86.19 99 GLY A N 1
ATOM 808 C CA . GLY A 1 99 ? -15.178 8.405 12.056 1.00 86.19 99 GLY A CA 1
ATOM 809 C C . GLY A 1 99 ? -14.523 8.377 13.434 1.00 86.19 99 GLY A C 1
ATOM 810 O O . GLY A 1 99 ? -15.043 8.989 14.363 1.00 86.19 99 GLY A O 1
ATOM 811 N N . ARG A 1 100 ? -13.412 7.652 13.597 1.00 84.88 100 ARG A N 1
ATOM 812 C CA . ARG A 1 100 ? -12.775 7.388 14.887 1.00 84.88 100 ARG A CA 1
ATOM 813 C C . ARG A 1 100 ? -11.326 7.819 14.866 1.00 84.88 100 ARG A C 1
ATOM 815 O O . ARG A 1 100 ? -10.593 7.507 13.931 1.00 84.88 100 ARG A O 1
ATOM 822 N N . ASP A 1 101 ? -10.937 8.474 15.943 1.00 81.69 101 ASP A N 1
ATOM 823 C CA . ASP A 1 101 ? -9.555 8.793 16.234 1.00 81.69 101 ASP A CA 1
ATOM 824 C C . ASP A 1 101 ? -8.725 7.508 16.357 1.00 81.69 101 ASP A C 1
ATOM 826 O O . ASP A 1 101 ? -9.191 6.480 16.865 1.00 81.69 101 ASP A O 1
ATOM 830 N N . GLN A 1 102 ? -7.506 7.558 15.837 1.00 81.50 102 GLN A N 1
ATOM 831 C CA . GLN A 1 102 ? -6.585 6.434 15.776 1.00 81.50 102 GLN A CA 1
ATOM 832 C C . GLN A 1 102 ? -5.269 6.819 16.432 1.00 81.50 102 GLN A C 1
ATOM 834 O O . GLN A 1 102 ? -4.623 7.790 16.045 1.00 81.50 102 GLN A O 1
ATOM 839 N N . ASN A 1 103 ? -4.829 5.994 17.375 1.00 82.88 103 ASN A N 1
ATOM 840 C CA . ASN A 1 103 ? -3.521 6.165 17.982 1.00 82.88 103 ASN A CA 1
ATOM 841 C C . ASN A 1 103 ? -2.452 5.494 17.119 1.00 82.88 103 ASN A C 1
ATOM 843 O O . ASN A 1 103 ? -2.606 4.344 16.691 1.00 82.88 103 ASN A O 1
ATOM 847 N N . VAL A 1 104 ? -1.347 6.207 16.916 1.00 88.81 104 VAL A N 1
ATOM 848 C CA . VAL A 1 104 ? -0.108 5.635 16.391 1.00 88.81 104 VAL A CA 1
ATOM 849 C C . VAL A 1 104 ? 0.744 5.205 17.575 1.00 88.81 104 VAL A C 1
ATOM 851 O O . VAL A 1 104 ? 1.165 6.036 18.378 1.00 88.81 104 VAL A O 1
ATOM 854 N N . ASN A 1 105 ? 0.988 3.903 17.680 1.00 90.31 105 ASN A N 1
ATOM 855 C CA . ASN A 1 105 ? 1.803 3.330 18.743 1.00 90.31 105 ASN A CA 1
ATOM 856 C C . ASN A 1 105 ? 3.262 3.274 18.299 1.00 90.31 105 ASN A C 1
ATOM 858 O O . ASN A 1 105 ? 3.550 2.845 17.182 1.00 90.31 105 ASN A O 1
ATOM 862 N N . GLU A 1 106 ? 4.171 3.669 19.180 1.00 93.94 106 GLU A N 1
ATOM 863 C CA . GLU A 1 106 ? 5.600 3.417 19.023 1.00 93.94 106 GLU A CA 1
ATOM 864 C C . GLU A 1 106 ? 5.927 2.026 19.571 1.00 93.94 106 GLU A C 1
ATOM 866 O O . GLU A 1 106 ? 5.433 1.635 20.630 1.00 93.94 106 GLU A O 1
ATOM 871 N N . VAL A 1 107 ? 6.707 1.253 18.823 1.00 92.25 107 VAL A N 1
ATOM 872 C CA . VAL A 1 107 ? 7.087 -0.113 19.175 1.00 92.25 107 VAL A CA 1
ATOM 873 C C . VAL A 1 107 ? 8.577 -0.282 18.917 1.00 92.25 107 VAL A C 1
ATOM 875 O O . VAL A 1 107 ? 9.050 -0.046 17.808 1.00 92.25 107 VAL A O 1
ATOM 878 N N . THR A 1 108 ? 9.298 -0.754 19.929 1.00 91.50 108 THR A N 1
ATOM 879 C CA . THR A 1 108 ? 10.718 -1.095 19.817 1.00 91.50 108 THR A CA 1
ATOM 880 C C . THR A 1 108 ? 10.865 -2.606 19.710 1.00 91.50 108 THR A C 1
ATOM 882 O O . THR A 1 108 ? 10.398 -3.348 20.574 1.00 91.50 108 THR A O 1
ATOM 885 N N . ALA A 1 109 ? 11.507 -3.073 18.642 1.00 87.31 109 ALA A N 1
ATOM 886 C CA . ALA A 1 109 ? 11.874 -4.471 18.458 1.00 87.31 109 ALA A CA 1
ATOM 887 C C . ALA A 1 109 ? 13.382 -4.659 18.650 1.00 87.31 109 ALA A C 1
ATOM 889 O O . ALA A 1 109 ? 14.177 -3.821 18.233 1.00 87.31 109 ALA A O 1
ATOM 890 N N . LYS A 1 110 ? 13.776 -5.784 19.251 1.00 88.19 110 LYS A N 1
ATOM 891 C CA . LYS A 1 110 ? 15.181 -6.189 19.378 1.00 88.19 110 LYS A CA 1
ATOM 892 C C . LYS A 1 110 ? 15.497 -7.257 18.345 1.00 88.19 110 LYS A C 1
ATOM 894 O O . LYS A 1 110 ? 14.809 -8.273 18.287 1.00 88.19 110 LYS A O 1
ATOM 899 N N . PHE A 1 111 ? 16.533 -7.034 17.546 1.00 83.94 111 PHE A N 1
ATOM 900 C CA . PHE A 1 111 ? 17.042 -8.013 16.592 1.00 83.94 111 PHE A CA 1
ATOM 901 C C . PHE A 1 111 ? 18.567 -7.930 16.540 1.00 83.94 111 PHE A C 1
ATOM 903 O O . PHE A 1 111 ? 19.107 -6.844 16.356 1.00 83.94 111 PHE A O 1
ATOM 910 N N . GLN A 1 112 ? 19.253 -9.066 16.717 1.00 83.81 112 GLN A N 1
ATOM 911 C CA . GLN A 1 112 ? 20.724 -9.146 16.731 1.00 83.81 112 GLN A CA 1
ATOM 912 C C . GLN A 1 112 ? 21.371 -8.057 17.610 1.00 83.81 112 GLN A C 1
ATOM 914 O O . GLN A 1 112 ? 22.208 -7.289 17.145 1.00 83.81 112 GLN A O 1
ATOM 919 N N . GLU A 1 113 ? 20.904 -7.942 18.860 1.00 88.25 113 GLU A N 1
ATOM 920 C CA . GLU A 1 113 ? 21.381 -6.965 19.861 1.00 88.25 113 GLU A CA 1
ATOM 921 C C . GLU A 1 113 ? 21.169 -5.483 19.502 1.00 88.25 113 GLU A C 1
ATOM 923 O O . GLU A 1 113 ? 21.546 -4.595 20.263 1.00 88.25 113 GLU A O 1
ATOM 928 N N . LYS A 1 114 ? 20.500 -5.192 18.381 1.00 87.69 114 LYS A N 1
ATOM 929 C CA . LYS A 1 114 ? 20.125 -3.839 17.969 1.00 87.69 114 LYS A CA 1
ATOM 930 C C . LYS A 1 114 ? 18.650 -3.586 18.235 1.00 87.69 114 LYS A C 1
ATOM 932 O O . LYS A 1 114 ? 17.799 -4.457 18.037 1.00 87.69 114 LYS A O 1
ATOM 937 N N . GLU A 1 115 ? 18.355 -2.370 18.673 1.00 90.44 115 GLU A N 1
ATOM 938 C CA . GLU A 1 115 ? 16.993 -1.878 18.841 1.00 90.44 115 GLU A CA 1
ATOM 939 C C . GLU A 1 115 ? 16.536 -1.164 17.568 1.00 90.44 115 GLU A C 1
ATOM 941 O O . GLU A 1 115 ? 17.231 -0.310 17.018 1.00 90.44 115 GLU A O 1
ATOM 946 N N . TYR A 1 116 ? 15.354 -1.540 17.093 1.00 90.62 116 TYR A N 1
ATOM 947 C CA . TYR A 1 116 ? 14.703 -0.960 15.932 1.00 90.62 116 TYR A CA 1
ATOM 948 C C . TYR A 1 116 ? 13.362 -0.389 16.368 1.00 90.62 116 TYR A C 1
ATOM 950 O O . TYR A 1 116 ? 12.464 -1.133 16.766 1.00 90.62 116 TYR A O 1
ATOM 958 N N . THR A 1 117 ? 13.227 0.930 16.280 1.00 92.06 117 THR A N 1
ATOM 959 C CA . THR A 1 117 ? 11.961 1.616 16.538 1.00 92.06 117 THR A CA 1
ATOM 960 C C . THR A 1 117 ? 11.139 1.689 15.259 1.00 92.06 117 THR A C 1
ATOM 962 O O . THR A 1 117 ? 11.624 2.109 14.204 1.00 92.06 117 THR A O 1
ATOM 965 N N . HIS A 1 118 ? 9.871 1.304 15.355 1.00 93.25 118 HIS A N 1
ATOM 966 C CA . HIS A 1 118 ? 8.876 1.489 14.306 1.00 93.25 118 HIS A CA 1
ATOM 967 C C . HIS A 1 118 ? 7.537 1.912 14.904 1.00 93.25 118 HIS A C 1
ATOM 969 O O . HIS A 1 118 ? 7.282 1.797 16.101 1.00 93.25 118 HIS A O 1
ATOM 975 N N . TYR A 1 119 ? 6.654 2.394 14.044 1.00 94.88 119 TYR A N 1
ATOM 976 C CA . TYR A 1 119 ? 5.347 2.909 14.410 1.00 94.88 119 TYR A CA 1
ATOM 977 C C . TYR A 1 119 ? 4.245 2.036 13.824 1.00 94.88 119 TYR A C 1
ATOM 979 O O . TYR A 1 119 ? 4.389 1.471 12.738 1.00 94.88 119 TYR A O 1
ATOM 987 N N . GLN A 1 120 ? 3.138 1.910 14.549 1.00 94.44 120 GLN A N 1
ATOM 988 C CA . GLN A 1 120 ? 2.002 1.087 14.153 1.00 94.44 120 GLN A CA 1
ATOM 989 C C . GLN A 1 120 ? 0.699 1.867 14.264 1.00 94.44 120 GLN A C 1
ATOM 991 O O . GLN A 1 120 ? 0.348 2.363 15.335 1.00 94.44 120 GLN A O 1
ATOM 996 N N . LEU A 1 121 ? -0.049 1.903 13.166 1.00 94.56 121 LEU A N 1
ATOM 997 C CA . LEU A 1 121 ? -1.409 2.422 13.108 1.00 94.56 121 LEU A CA 1
ATOM 998 C C . LEU A 1 121 ? -2.373 1.241 13.019 1.00 94.56 121 LEU A C 1
ATOM 1000 O O . LEU A 1 121 ? -2.285 0.430 12.097 1.00 94.56 121 LEU A O 1
ATOM 1004 N N . GLN A 1 122 ? -3.281 1.119 13.988 1.00 93.31 122 GLN A N 1
ATOM 1005 C CA . GLN A 1 122 ? -4.201 -0.015 14.066 1.00 93.31 122 GLN A CA 1
ATOM 1006 C C . GLN A 1 122 ? -5.640 0.436 14.282 1.00 93.31 122 GLN A C 1
ATOM 1008 O O . GLN A 1 122 ? -5.988 0.958 15.341 1.00 93.31 122 GLN A O 1
ATOM 1013 N N . PHE A 1 123 ? -6.510 0.073 13.347 1.00 92.44 123 PHE A N 1
ATOM 1014 C CA . PHE A 1 123 ? -7.928 0.409 13.384 1.00 92.44 123 PHE A CA 1
ATOM 1015 C C . PHE A 1 123 ? -8.798 -0.833 13.169 1.00 92.44 123 PHE A C 1
ATOM 1017 O O . PHE A 1 123 ? -8.320 -1.925 12.851 1.00 92.44 123 PHE A O 1
ATOM 1024 N N . THR A 1 124 ? -10.093 -0.710 13.440 1.00 91.25 124 THR A N 1
ATOM 1025 C CA . THR A 1 124 ? -11.062 -1.804 13.284 1.00 91.25 124 THR A CA 1
ATOM 1026 C C . THR A 1 124 ? -12.272 -1.265 12.565 1.00 91.25 124 THR A C 1
ATOM 1028 O O . THR A 1 124 ? -12.919 -0.394 13.122 1.00 91.25 124 THR A O 1
ATOM 1031 N N . SER A 1 125 ? -12.576 -1.755 11.371 1.00 93.19 125 SER A N 1
ATOM 1032 C CA . SER A 1 125 ? -13.693 -1.291 10.548 1.00 93.19 125 SER A CA 1
ATOM 1033 C C . SER A 1 125 ? -14.243 -2.476 9.779 1.00 93.19 125 SER A C 1
ATOM 1035 O O . SER A 1 125 ? -13.570 -2.984 8.886 1.00 93.19 125 SER A O 1
ATOM 1037 N N . THR A 1 126 ? -15.433 -2.951 10.145 1.00 93.88 126 THR A N 1
ATOM 1038 C CA . THR A 1 126 ? -16.063 -4.078 9.443 1.00 93.88 126 THR A CA 1
ATOM 1039 C C . THR A 1 126 ? -16.333 -3.742 7.975 1.00 93.88 126 THR A C 1
ATOM 1041 O O . THR A 1 126 ? -15.883 -4.509 7.129 1.00 93.88 126 THR A O 1
ATOM 1044 N N . PRO A 1 127 ? -16.943 -2.587 7.628 1.00 95.94 127 PRO A N 1
ATOM 1045 C CA . PRO A 1 127 ? -17.223 -2.247 6.231 1.00 95.94 127 PRO A CA 1
ATOM 1046 C C . PRO A 1 127 ? -15.966 -2.215 5.357 1.00 95.94 127 PRO A C 1
ATOM 1048 O O . PRO A 1 127 ? -15.963 -2.754 4.253 1.00 95.94 127 PRO A O 1
ATOM 1051 N N . PHE A 1 128 ? -14.873 -1.637 5.864 1.00 97.50 128 PHE A N 1
ATOM 1052 C CA . PHE A 1 128 ? -13.615 -1.564 5.124 1.00 97.50 128 PHE A CA 1
ATOM 1053 C C . PHE A 1 128 ? -12.862 -2.896 5.081 1.00 97.50 128 PHE A C 1
ATOM 1055 O O . PHE A 1 128 ? -12.264 -3.231 4.065 1.00 97.50 128 PHE A O 1
ATOM 1062 N N . TYR A 1 129 ? -12.917 -3.694 6.146 1.00 97.44 129 TYR A N 1
ATOM 1063 C CA . TYR A 1 129 ? -12.306 -5.019 6.145 1.00 97.44 129 TYR A CA 1
ATOM 1064 C C . TYR A 1 129 ? -12.972 -5.948 5.120 1.00 97.44 129 TYR A C 1
ATOM 1066 O O . TYR A 1 129 ? -12.278 -6.568 4.318 1.00 97.44 129 TYR A O 1
ATOM 1074 N N . GLU A 1 130 ? -14.306 -5.981 5.084 1.00 96.50 130 GLU A N 1
ATOM 1075 C CA . GLU A 1 130 ? -15.060 -6.741 4.079 1.00 96.50 130 GLU A CA 1
ATOM 1076 C C . GLU A 1 130 ? -14.825 -6.201 2.661 1.00 96.50 130 GLU A C 1
ATOM 1078 O O . GLU A 1 130 ? -14.723 -6.973 1.707 1.00 96.50 130 GLU A O 1
ATOM 1083 N N . PHE A 1 131 ? -14.667 -4.880 2.509 1.00 97.94 131 PHE A N 1
ATOM 1084 C CA . PHE A 1 131 ? -14.253 -4.272 1.243 1.00 97.94 131 PHE A CA 1
ATOM 1085 C C . PHE A 1 131 ? -12.898 -4.816 0.771 1.00 97.94 131 PHE A C 1
ATOM 1087 O O . PHE A 1 131 ? -12.785 -5.231 -0.381 1.00 97.94 131 PHE A O 1
ATOM 1094 N N . CYS A 1 132 ? -11.895 -4.874 1.656 1.00 97.62 132 CYS A N 1
ATOM 1095 C CA . CYS A 1 132 ? -10.585 -5.452 1.352 1.00 97.62 132 CYS A CA 1
ATOM 1096 C C . CYS A 1 132 ? -10.686 -6.925 0.929 1.00 97.62 132 CYS A C 1
ATOM 1098 O O . CYS A 1 132 ? -10.121 -7.296 -0.099 1.00 97.62 132 CYS A O 1
ATOM 1100 N N . LEU A 1 133 ? -11.435 -7.749 1.668 1.00 96.75 133 LEU A N 1
ATOM 1101 C CA . LEU A 1 133 ? -11.622 -9.158 1.308 1.00 96.75 133 LEU A CA 1
ATOM 1102 C C . LEU A 1 133 ? -12.268 -9.303 -0.073 1.00 96.75 133 LEU A C 1
ATOM 1104 O O . LEU A 1 133 ? -11.777 -10.054 -0.913 1.00 96.75 133 LEU A O 1
ATOM 1108 N N . ARG A 1 134 ? -13.329 -8.533 -0.344 1.00 97.19 134 ARG A N 1
ATOM 1109 C CA . ARG A 1 134 ? -14.065 -8.578 -1.614 1.00 97.19 134 ARG A CA 1
ATOM 1110 C C . ARG A 1 134 ? -13.192 -8.256 -2.825 1.00 97.19 134 ARG A C 1
ATOM 1112 O O . ARG A 1 134 ? -13.429 -8.797 -3.901 1.00 97.19 134 ARG A O 1
ATOM 1119 N N . ILE A 1 135 ? -12.193 -7.387 -2.668 1.00 97.44 135 ILE A N 1
ATOM 1120 C CA . ILE A 1 135 ? -11.267 -7.047 -3.756 1.00 97.44 135 ILE A CA 1
ATOM 1121 C C . ILE A 1 135 ? -10.086 -8.022 -3.877 1.00 97.44 135 ILE A C 1
ATOM 1123 O O . ILE A 1 135 ? -9.251 -7.827 -4.757 1.00 97.44 135 ILE A O 1
ATOM 1127 N N . GLY A 1 136 ? -10.009 -9.052 -3.026 1.00 96.31 136 GLY A N 1
ATOM 1128 C CA . GLY A 1 136 ? -8.957 -10.074 -3.032 1.00 96.31 136 GLY A CA 1
ATOM 1129 C C . GLY A 1 136 ? -7.788 -9.802 -2.079 1.00 96.31 136 GLY A C 1
ATOM 1130 O O . GLY A 1 136 ? -6.737 -10.428 -2.204 1.00 96.31 136 GLY A O 1
ATOM 1131 N N . LEU A 1 137 ? -7.928 -8.856 -1.143 1.00 95.88 137 LEU A N 1
ATOM 1132 C CA . LEU A 1 137 ? -6.895 -8.548 -0.158 1.00 95.88 137 LEU A CA 1
ATOM 1133 C C . LEU A 1 137 ? -7.156 -9.312 1.142 1.00 95.88 137 LEU A C 1
ATOM 1135 O O . LEU A 1 137 ? -8.023 -8.940 1.927 1.00 95.88 137 LEU A O 1
ATOM 1139 N N . GLU A 1 138 ? -6.374 -10.361 1.384 1.00 92.88 138 GLU A N 1
ATOM 1140 C CA . GLU A 1 138 ? -6.633 -11.334 2.450 1.00 92.88 138 GLU A CA 1
ATOM 1141 C C . GLU A 1 138 ? -5.606 -11.287 3.608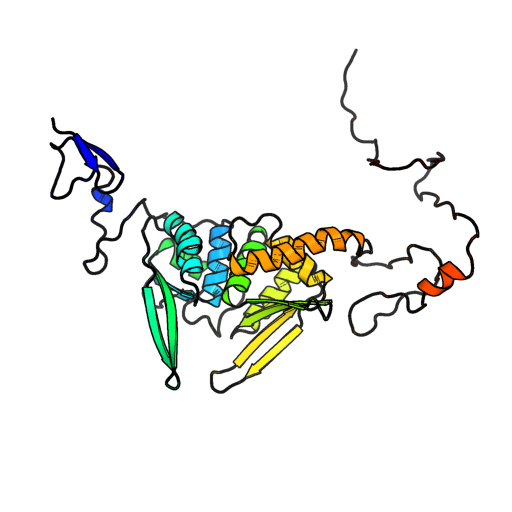 1.00 92.88 138 GLU A C 1
ATOM 1143 O O . GLU A 1 138 ? -4.526 -10.693 3.503 1.00 92.88 138 GLU A O 1
ATOM 1148 N N . PRO A 1 139 ? -5.898 -11.915 4.762 1.00 92.19 139 PRO A N 1
ATOM 1149 C CA . PRO A 1 139 ? -4.896 -12.199 5.790 1.00 92.19 139 PRO A CA 1
ATOM 1150 C C . PRO A 1 139 ? -3.734 -13.058 5.259 1.00 92.19 139 PRO A C 1
ATOM 1152 O O . PRO A 1 139 ? -3.920 -13.896 4.389 1.00 92.19 139 PRO A O 1
ATOM 1155 N N . LYS A 1 140 ? -2.530 -12.910 5.837 1.00 87.06 140 LYS A N 1
ATOM 1156 C CA . LYS A 1 140 ? -1.308 -13.659 5.442 1.00 87.06 140 LYS A CA 1
ATOM 1157 C C . LYS A 1 140 ? -0.926 -13.541 3.950 1.00 87.06 140 LYS A C 1
ATOM 1159 O O . LYS A 1 140 ? -0.211 -14.388 3.427 1.00 87.06 140 LYS A O 1
ATOM 1164 N N . LYS A 1 141 ? -1.319 -12.439 3.307 1.00 87.69 141 LYS A N 1
ATOM 1165 C CA . LYS A 1 141 ? -1.119 -12.166 1.876 1.00 87.69 141 LYS A CA 1
ATOM 1166 C C . LYS A 1 141 ? 0.318 -12.146 1.356 1.00 87.69 141 LYS A C 1
ATOM 1168 O O . LYS A 1 141 ? 0.493 -12.214 0.152 1.00 87.69 141 LYS A O 1
ATOM 1173 N N . THR A 1 142 ? 1.346 -12.025 2.200 1.00 85.56 142 THR A N 1
ATOM 1174 C CA . THR A 1 142 ? 2.737 -11.767 1.762 1.00 85.56 142 THR A CA 1
ATOM 1175 C C . THR A 1 142 ? 3.211 -12.681 0.626 1.00 85.56 142 THR A C 1
ATOM 1177 O O . THR A 1 142 ? 3.900 -12.207 -0.272 1.00 85.56 142 THR A O 1
ATOM 1180 N N . TYR A 1 143 ? 2.796 -13.951 0.638 1.00 87.31 143 TYR A N 1
ATOM 1181 C CA . TYR A 1 143 ? 3.156 -14.953 -0.374 1.00 87.31 143 TYR A CA 1
ATOM 1182 C C . TYR A 1 143 ? 1.978 -15.404 -1.250 1.00 87.31 143 TYR A C 1
ATOM 1184 O O . TYR A 1 143 ? 2.165 -16.200 -2.160 1.00 87.31 143 TYR A O 1
ATOM 1192 N N . THR A 1 144 ? 0.763 -14.929 -0.967 1.00 89.25 144 THR A N 1
ATOM 1193 C CA . THR A 1 144 ? -0.471 -15.360 -1.650 1.00 89.25 144 THR A CA 1
ATOM 1194 C C . THR A 1 144 ? -1.173 -14.225 -2.388 1.00 89.25 144 THR A C 1
ATOM 1196 O O . THR A 1 144 ? -2.171 -14.460 -3.064 1.00 89.25 144 THR A O 1
ATOM 1199 N N . LEU A 1 145 ? -0.675 -12.990 -2.264 1.00 93.44 145 LEU A N 1
ATOM 1200 C CA . LEU A 1 145 ? -1.244 -11.828 -2.927 1.00 93.44 145 LEU A CA 1
ATOM 1201 C C . LEU A 1 145 ? -1.192 -12.031 -4.440 1.00 93.44 145 LEU A C 1
ATOM 1203 O O . LEU A 1 145 ? -0.148 -12.358 -4.991 1.00 93.44 145 LEU A O 1
ATOM 1207 N N . ASN A 1 146 ? -2.312 -11.833 -5.116 1.00 94.38 146 ASN A N 1
ATOM 1208 C CA . ASN A 1 146 ? -2.418 -11.969 -6.565 1.00 94.38 146 ASN A CA 1
ATOM 1209 C C . ASN A 1 146 ? -3.060 -10.683 -7.114 1.00 94.38 146 ASN A C 1
ATOM 1211 O O . ASN A 1 146 ? -2.883 -9.602 -6.550 1.00 94.38 146 ASN A O 1
ATOM 1215 N N . LYS A 1 147 ? -3.822 -10.772 -8.200 1.00 96.00 147 LYS A N 1
ATOM 1216 C CA . LYS A 1 147 ? -4.617 -9.669 -8.724 1.00 96.00 147 LYS A CA 1
ATOM 1217 C C . LYS A 1 147 ? -5.632 -9.176 -7.694 1.00 96.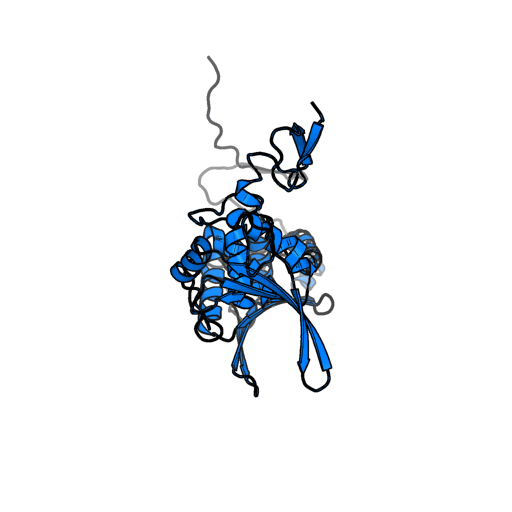00 147 LYS A C 1
ATOM 1219 O O . LYS A 1 147 ? -6.334 -9.969 -7.071 1.00 96.00 147 LYS A O 1
ATOM 1224 N N . LEU A 1 148 ? -5.757 -7.857 -7.597 1.00 97.69 148 LEU A N 1
ATOM 1225 C CA . LEU A 1 148 ? -6.810 -7.197 -6.833 1.00 97.69 148 LEU A CA 1
ATOM 1226 C C . LEU A 1 148 ? -7.863 -6.621 -7.786 1.00 97.69 148 LEU A C 1
ATOM 1228 O O . LEU A 1 148 ? -7.535 -6.138 -8.876 1.00 97.69 148 LEU A O 1
ATOM 1232 N N . ALA A 1 149 ? -9.133 -6.655 -7.383 1.00 97.88 149 ALA A N 1
ATOM 1233 C CA . ALA A 1 149 ? -10.259 -6.128 -8.157 1.00 97.88 149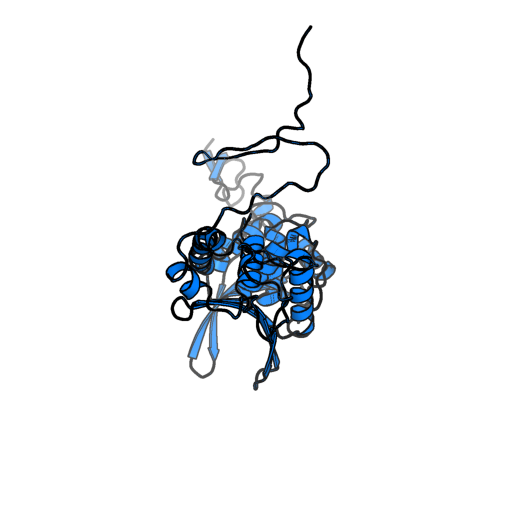 ALA A CA 1
ATOM 1234 C C . ALA A 1 149 ? -10.340 -4.593 -8.063 1.00 97.88 149 ALA A C 1
ATOM 1236 O O . ALA A 1 149 ? -11.280 -4.028 -7.507 1.00 97.88 149 ALA A O 1
ATOM 1237 N N . ILE A 1 150 ? -9.315 -3.923 -8.590 1.00 97.75 150 ILE A N 1
ATOM 1238 C CA . ILE A 1 150 ? -9.183 -2.463 -8.593 1.00 97.75 150 ILE A CA 1
ATOM 1239 C C . ILE A 1 150 ? -9.657 -1.920 -9.946 1.00 97.75 150 ILE A C 1
ATOM 1241 O O . ILE A 1 150 ? -9.140 -2.374 -10.979 1.00 97.75 150 ILE A O 1
ATOM 1245 N N . PRO A 1 151 ? -10.607 -0.964 -9.969 1.00 98.06 151 PRO A N 1
ATOM 1246 C CA . PRO A 1 151 ? -10.999 -0.280 -11.193 1.00 98.06 151 PRO A CA 1
ATOM 1247 C C . PRO A 1 151 ? -9.810 0.445 -11.827 1.00 98.06 151 PRO A C 1
ATOM 1249 O O . PRO A 1 151 ? -8.979 1.029 -11.130 1.00 98.06 151 PRO A O 1
ATOM 1252 N N . ASP A 1 152 ? -9.736 0.417 -13.158 1.00 95.50 152 ASP A N 1
ATOM 1253 C CA . ASP A 1 152 ? -8.590 0.950 -13.907 1.00 95.50 152 ASP A CA 1
ATOM 1254 C C . ASP A 1 152 ? -8.357 2.452 -13.634 1.00 95.50 152 ASP A C 1
ATOM 1256 O O . ASP A 1 152 ? -7.209 2.891 -13.590 1.00 95.50 152 ASP A O 1
ATOM 1260 N N . GLU A 1 153 ? -9.418 3.218 -13.360 1.00 94.19 153 GLU A N 1
ATOM 1261 C CA . GLU A 1 153 ? -9.356 4.654 -13.035 1.00 94.19 153 GLU A CA 1
ATOM 1262 C C . GLU A 1 153 ? -8.660 4.972 -11.698 1.00 94.19 153 GLU A C 1
ATOM 1264 O O . GLU A 1 153 ? -8.102 6.054 -11.548 1.00 94.19 153 GLU A O 1
ATOM 1269 N N . TYR A 1 154 ? -8.637 4.025 -10.753 1.00 96.00 154 TYR A N 1
ATOM 1270 C CA . TYR A 1 154 ? -7.997 4.181 -9.439 1.00 96.00 154 TYR A CA 1
ATOM 1271 C C . TYR A 1 154 ? -6.651 3.455 -9.337 1.00 96.00 154 TYR A C 1
ATOM 1273 O O . TYR A 1 154 ? -5.995 3.478 -8.291 1.00 96.00 154 TYR A O 1
ATOM 1281 N N . PHE A 1 155 ? -6.222 2.780 -10.407 1.00 96.50 155 PHE A N 1
ATOM 1282 C CA . PHE A 1 155 ? -5.006 1.973 -10.378 1.00 96.50 155 PHE A CA 1
ATOM 1283 C C . PHE A 1 155 ? -3.746 2.815 -10.129 1.00 96.50 155 PHE A C 1
ATOM 1285 O O . PHE A 1 155 ? -2.841 2.354 -9.437 1.00 96.50 155 PHE A O 1
ATOM 1292 N N . SER A 1 156 ? -3.678 4.049 -10.641 1.00 92.44 156 SER A N 1
ATOM 1293 C CA . SER A 1 156 ? -2.534 4.942 -10.405 1.00 92.44 156 SER A CA 1
ATOM 1294 C C . SER A 1 156 ? -2.391 5.330 -8.930 1.00 92.44 156 SER A C 1
ATOM 1296 O O . SER A 1 156 ? -1.278 5.305 -8.406 1.00 92.44 156 SER A O 1
ATOM 1298 N N . ASP A 1 157 ? -3.493 5.626 -8.237 1.00 94.50 157 ASP A N 1
ATOM 1299 C CA . ASP A 1 157 ? -3.481 5.928 -6.802 1.00 94.50 157 ASP A CA 1
ATOM 1300 C C . ASP A 1 157 ? -3.109 4.697 -5.969 1.00 94.50 157 ASP A C 1
ATOM 1302 O O . ASP A 1 157 ? -2.303 4.796 -5.042 1.00 94.50 157 ASP A O 1
ATOM 1306 N N . PHE A 1 158 ? -3.625 3.521 -6.341 1.00 96.88 158 PHE A N 1
ATOM 1307 C CA . PHE A 1 158 ? -3.217 2.251 -5.742 1.00 96.88 158 PHE A CA 1
ATOM 1308 C C . PHE A 1 158 ? -1.717 1.986 -5.912 1.00 96.88 158 PHE A C 1
ATOM 1310 O O . PHE A 1 158 ? -1.031 1.690 -4.934 1.00 96.88 158 PHE A O 1
ATOM 1317 N N . LEU A 1 159 ? -1.191 2.120 -7.134 1.00 95.56 159 LEU A N 1
ATOM 1318 C CA . LEU A 1 159 ? 0.225 1.897 -7.415 1.00 95.56 159 LEU A CA 1
ATOM 1319 C C . LEU A 1 159 ? 1.107 2.870 -6.630 1.00 95.56 159 LEU A C 1
ATOM 1321 O O . LEU A 1 159 ? 2.147 2.461 -6.115 1.00 95.56 159 LEU A O 1
ATOM 1325 N N . ARG A 1 160 ? 0.672 4.127 -6.481 1.00 91.94 160 ARG A N 1
ATOM 1326 C CA . ARG A 1 160 ? 1.355 5.111 -5.635 1.00 91.94 160 ARG A CA 1
ATOM 1327 C C . ARG A 1 160 ? 1.453 4.622 -4.190 1.00 91.94 160 ARG A C 1
ATOM 1329 O O . ARG A 1 160 ? 2.536 4.658 -3.622 1.00 91.94 160 ARG A O 1
ATOM 1336 N N . GLY A 1 161 ? 0.372 4.074 -3.630 1.00 93.88 161 GLY A N 1
ATOM 1337 C CA . GLY A 1 161 ? 0.386 3.467 -2.294 1.00 93.88 161 GLY A CA 1
ATOM 1338 C C . GLY A 1 161 ? 1.331 2.264 -2.175 1.00 93.88 161 GLY A C 1
ATOM 1339 O O . GLY A 1 161 ? 2.072 2.161 -1.199 1.00 93.88 161 GLY A O 1
ATOM 1340 N N . VAL A 1 162 ? 1.360 1.386 -3.185 1.00 95.31 162 VAL A N 1
ATOM 1341 C CA . VAL A 1 162 ? 2.299 0.245 -3.238 1.00 95.31 162 VAL A CA 1
ATOM 1342 C C . VAL A 1 162 ? 3.747 0.732 -3.253 1.00 95.31 162 VAL A C 1
ATOM 1344 O O . VAL A 1 162 ? 4.594 0.200 -2.534 1.00 95.31 162 VAL A O 1
ATOM 1347 N N . ILE A 1 163 ? 4.043 1.749 -4.066 1.00 91.94 163 ILE A N 1
ATOM 1348 C CA . ILE A 1 163 ? 5.390 2.310 -4.159 1.00 91.94 163 ILE A CA 1
ATOM 1349 C C . ILE A 1 163 ? 5.773 3.028 -2.868 1.00 91.94 163 ILE A C 1
ATOM 1351 O O . ILE A 1 163 ? 6.925 2.939 -2.447 1.00 91.94 163 ILE A O 1
ATOM 1355 N N . ASP A 1 164 ? 4.844 3.730 -2.224 1.00 88.38 164 ASP A N 1
ATOM 1356 C CA . ASP A 1 164 ? 5.112 4.430 -0.971 1.00 88.38 164 ASP A CA 1
ATOM 1357 C C . ASP A 1 164 ? 5.421 3.458 0.172 1.00 88.38 164 ASP A C 1
ATOM 1359 O O . ASP A 1 164 ? 6.332 3.755 0.948 1.00 88.38 164 ASP A O 1
ATOM 1363 N N . GLY A 1 165 ? 4.783 2.283 0.191 1.00 89.25 165 GLY A N 1
ATOM 1364 C CA . GLY A 1 165 ? 5.057 1.231 1.167 1.00 89.25 165 GLY A CA 1
ATOM 1365 C C . GLY A 1 165 ? 6.309 0.390 0.882 1.00 89.25 165 GLY A C 1
ATOM 1366 O O . GLY A 1 165 ? 7.358 0.605 1.486 1.00 89.25 165 GLY A O 1
ATOM 1367 N N . ASP A 1 166 ? 6.237 -0.529 -0.090 1.00 87.12 166 ASP A N 1
ATOM 1368 C CA . ASP A 1 166 ? 7.338 -1.460 -0.424 1.00 87.12 166 ASP A CA 1
ATOM 1369 C C . ASP A 1 166 ? 8.127 -1.053 -1.678 1.00 87.12 166 ASP A C 1
ATOM 1371 O O . ASP A 1 166 ? 8.947 -1.818 -2.189 1.00 87.12 166 ASP A O 1
ATOM 1375 N N . GLY A 1 167 ? 7.891 0.136 -2.229 1.00 85.38 167 GLY A N 1
ATOM 1376 C CA . GLY A 1 167 ? 8.625 0.626 -3.389 1.00 85.38 167 GLY A CA 1
ATOM 1377 C C . GLY A 1 167 ? 9.788 1.547 -3.054 1.00 85.38 167 GLY A C 1
ATOM 1378 O O . GLY A 1 167 ? 9.870 2.210 -2.014 1.00 85.38 167 GLY A O 1
ATOM 1379 N N . ASN A 1 168 ? 10.698 1.631 -4.012 1.00 85.56 168 ASN A N 1
ATOM 1380 C CA . ASN A 1 168 ? 11.802 2.567 -4.006 1.00 85.56 168 ASN A CA 1
ATOM 1381 C C . ASN A 1 168 ? 11.921 3.207 -5.392 1.00 85.56 168 ASN A C 1
ATOM 1383 O O . ASN A 1 168 ? 11.896 2.517 -6.414 1.00 85.56 168 ASN A O 1
ATOM 1387 N N . TYR A 1 169 ? 12.076 4.526 -5.409 1.00 79.19 169 TYR A N 1
ATOM 1388 C CA . TYR A 1 169 ? 12.492 5.257 -6.593 1.00 79.19 169 TYR A CA 1
ATOM 1389 C C . TYR A 1 169 ? 13.967 5.651 -6.413 1.00 79.19 169 TYR A C 1
ATOM 1391 O O . TYR A 1 169 ? 14.379 6.067 -5.331 1.00 79.19 169 TYR A O 1
ATOM 1399 N N . ASN A 1 170 ? 14.764 5.522 -7.471 1.00 76.25 170 ASN A N 1
ATOM 1400 C CA . ASN A 1 170 ? 16.134 6.026 -7.491 1.00 76.25 170 ASN A CA 1
ATOM 1401 C C . ASN A 1 170 ? 16.300 6.994 -8.651 1.00 76.25 170 ASN A C 1
ATOM 1403 O O . ASN A 1 170 ? 15.932 6.667 -9.781 1.00 76.25 170 ASN A O 1
ATOM 1407 N N . LEU A 1 171 ? 16.929 8.132 -8.371 1.00 70.81 171 LEU A N 1
ATOM 1408 C CA . LEU A 1 171 ? 17.464 9.049 -9.366 1.00 70.81 171 LEU A CA 1
ATOM 1409 C C . LEU A 1 171 ? 18.964 9.208 -9.118 1.00 70.81 171 LEU A C 1
ATOM 1411 O O . LEU A 1 171 ? 19.385 9.906 -8.199 1.00 70.81 171 LEU A O 1
ATOM 1415 N N . ASP A 1 172 ? 19.783 8.574 -9.951 1.00 69.69 172 ASP A N 1
ATOM 1416 C CA . ASP A 1 172 ? 21.222 8.814 -9.950 1.00 69.69 172 ASP A CA 1
ATOM 1417 C C . ASP A 1 172 ? 21.521 9.951 -10.932 1.00 69.69 172 ASP A C 1
ATOM 1419 O O . ASP A 1 172 ? 21.664 9.734 -12.137 1.00 69.69 172 ASP A O 1
ATOM 1423 N N . LYS A 1 173 ? 21.613 11.181 -10.408 1.00 64.88 173 LYS A N 1
ATOM 1424 C CA . LYS A 1 173 ? 21.941 12.379 -11.203 1.00 64.88 173 LYS A CA 1
ATOM 1425 C C . LYS A 1 173 ? 23.328 12.273 -11.864 1.00 64.88 173 LYS A C 1
ATOM 1427 O O . LYS A 1 173 ? 23.530 12.837 -12.936 1.00 64.88 173 LYS A O 1
ATOM 1432 N N . ARG A 1 174 ? 24.276 11.526 -11.272 1.00 62.94 174 ARG A N 1
ATOM 1433 C CA . ARG A 1 174 ? 25.645 11.363 -11.802 1.00 62.94 174 ARG A CA 1
ATOM 1434 C C . ARG A 1 174 ? 25.669 10.406 -12.988 1.00 62.94 174 ARG A C 1
ATOM 1436 O O . ARG A 1 174 ? 26.286 10.706 -14.005 1.00 62.94 174 ARG A O 1
ATOM 1443 N N . ARG A 1 175 ? 24.982 9.268 -12.863 1.00 61.03 175 ARG A N 1
ATOM 1444 C CA . ARG A 1 175 ? 24.879 8.253 -13.926 1.00 61.03 175 ARG A CA 1
ATOM 1445 C C . ARG A 1 175 ? 23.736 8.510 -14.906 1.00 61.03 175 ARG A C 1
ATOM 1447 O O . ARG A 1 175 ? 23.648 7.813 -15.909 1.00 61.03 175 ARG A O 1
ATOM 1454 N N . LYS A 1 176 ? 22.894 9.514 -14.638 1.00 64.25 176 LYS A N 1
ATOM 1455 C CA . LYS A 1 176 ? 21.689 9.855 -15.412 1.00 64.25 176 LYS A CA 1
ATOM 1456 C C . LYS A 1 176 ? 20.734 8.667 -15.550 1.00 64.25 176 LYS A C 1
ATOM 1458 O O . LYS A 1 176 ? 20.141 8.459 -16.605 1.00 64.25 176 LYS A O 1
ATOM 1463 N N . THR A 1 177 ? 20.601 7.877 -14.487 1.00 67.31 177 THR A N 1
ATOM 1464 C CA . THR A 1 177 ? 19.716 6.707 -14.465 1.00 67.31 177 THR A CA 1
ATOM 1465 C C . THR A 1 177 ? 18.574 6.918 -13.491 1.00 67.31 177 THR A C 1
ATOM 1467 O O . THR A 1 177 ? 18.797 7.351 -12.358 1.00 67.31 177 THR A O 1
ATOM 1470 N N . THR A 1 178 ? 17.371 6.527 -13.899 1.00 75.75 178 THR A N 1
ATOM 1471 C CA . THR A 1 178 ? 16.185 6.531 -13.042 1.00 75.75 178 THR A CA 1
ATOM 1472 C C . THR A 1 178 ? 15.629 5.116 -12.961 1.00 75.75 178 THR A C 1
ATOM 1474 O O . THR A 1 178 ? 15.674 4.373 -13.941 1.00 75.75 178 THR A O 1
ATOM 1477 N N . SER A 1 179 ? 15.131 4.709 -11.796 1.00 84.94 179 SER A N 1
ATOM 1478 C CA . SER A 1 179 ? 14.461 3.415 -11.670 1.00 84.94 179 SER A CA 1
ATOM 1479 C C . SER A 1 179 ? 13.343 3.430 -10.647 1.00 84.94 179 SER A C 1
ATOM 1481 O O . SER A 1 179 ? 13.501 4.050 -9.596 1.00 84.94 179 SER A O 1
ATOM 1483 N N . ILE A 1 180 ? 12.289 2.665 -10.915 1.00 91.12 180 ILE A N 1
ATOM 1484 C CA . ILE A 1 180 ? 11.270 2.290 -9.930 1.00 91.12 180 ILE A CA 1
ATOM 1485 C C . ILE A 1 180 ? 11.468 0.813 -9.611 1.00 91.12 180 ILE A C 1
ATOM 1487 O O . ILE A 1 180 ? 11.533 -0.010 -10.523 1.00 91.12 180 ILE A O 1
ATOM 1491 N N . ARG A 1 181 ? 11.573 0.485 -8.325 1.00 94.12 181 ARG A N 1
ATOM 1492 C CA . ARG A 1 181 ? 11.692 -0.881 -7.813 1.00 94.12 181 ARG A CA 1
ATOM 1493 C C . ARG A 1 181 ? 10.525 -1.168 -6.885 1.00 94.12 181 ARG A C 1
ATOM 1495 O O . ARG A 1 181 ? 10.301 -0.393 -5.961 1.00 94.12 181 ARG A O 1
ATOM 1502 N N . ILE A 1 182 ? 9.828 -2.276 -7.100 1.00 95.44 182 ILE A N 1
ATOM 1503 C CA . ILE A 1 182 ? 8.759 -2.753 -6.216 1.00 95.44 182 ILE A CA 1
ATOM 1504 C C . ILE A 1 182 ? 9.131 -4.145 -5.730 1.00 95.44 182 ILE A C 1
ATOM 1506 O O . ILE A 1 182 ? 9.553 -4.998 -6.511 1.00 95.44 182 ILE A O 1
ATOM 1510 N N . TYR A 1 183 ? 8.995 -4.354 -4.429 1.00 94.06 183 TYR A N 1
ATOM 1511 C CA . TYR A 1 183 ? 9.355 -5.586 -3.755 1.00 94.06 183 TYR A CA 1
ATOM 1512 C C . TYR A 1 183 ? 8.100 -6.351 -3.326 1.00 94.06 183 TYR A C 1
ATOM 1514 O O . TYR A 1 183 ? 7.139 -5.747 -2.865 1.00 94.06 183 TYR A O 1
ATOM 1522 N N . SER A 1 184 ? 8.101 -7.680 -3.449 1.00 94.25 184 SER A N 1
ATOM 1523 C CA . SER A 1 184 ? 7.025 -8.519 -2.902 1.00 94.25 184 SER A CA 1
ATOM 1524 C C . SER A 1 184 ? 7.499 -9.945 -2.621 1.00 94.25 184 SER A C 1
ATOM 1526 O O . SER A 1 184 ? 8.437 -10.429 -3.256 1.00 94.25 184 SER A O 1
ATOM 1528 N N . GLY A 1 185 ? 6.838 -10.627 -1.684 1.00 92.62 185 GLY A N 1
ATOM 1529 C CA . GLY A 1 185 ? 6.957 -12.079 -1.513 1.00 92.62 185 GLY A CA 1
ATOM 1530 C C . GLY A 1 185 ? 6.143 -12.872 -2.544 1.00 92.62 185 GLY A C 1
ATOM 1531 O O . GLY A 1 185 ? 6.354 -14.072 -2.682 1.00 92.62 185 GLY A O 1
ATOM 1532 N N . SER A 1 186 ? 5.251 -12.213 -3.292 1.00 94.12 186 SER A N 1
ATOM 1533 C CA . SER A 1 186 ? 4.452 -12.827 -4.352 1.00 94.12 186 SER A CA 1
ATOM 1534 C C . SER A 1 186 ? 4.884 -12.334 -5.732 1.00 94.12 186 SER A C 1
ATOM 1536 O O . SER A 1 186 ? 4.749 -11.153 -6.063 1.00 94.12 186 SER A O 1
ATOM 1538 N N . GLU A 1 187 ? 5.371 -13.253 -6.564 1.00 95.44 187 GLU A N 1
ATOM 1539 C CA . GLU A 1 187 ? 5.700 -12.966 -7.961 1.00 95.44 187 GLU A CA 1
ATOM 1540 C C . GLU A 1 187 ? 4.445 -12.623 -8.783 1.00 95.44 187 GLU A C 1
ATOM 1542 O O . GLU A 1 187 ? 4.477 -11.709 -9.608 1.00 95.44 187 GLU A O 1
ATOM 1547 N N . ASP A 1 188 ? 3.326 -13.304 -8.521 1.00 96.50 188 ASP A N 1
ATOM 1548 C CA . ASP A 1 188 ? 2.059 -13.099 -9.233 1.00 96.50 188 ASP A CA 1
ATOM 1549 C C . ASP A 1 188 ? 1.524 -11.679 -9.049 1.00 96.50 188 ASP A C 1
ATOM 1551 O O . ASP A 1 188 ? 1.035 -11.062 -9.998 1.00 96.50 188 ASP A O 1
ATOM 1555 N N . PHE A 1 189 ? 1.669 -11.125 -7.843 1.00 97.00 189 PHE A N 1
ATOM 1556 C CA . PHE A 1 189 ? 1.304 -9.739 -7.571 1.00 97.00 189 PHE A CA 1
ATOM 1557 C C . PHE A 1 189 ? 2.119 -8.758 -8.421 1.00 97.00 189 PHE A C 1
ATOM 1559 O O . PHE A 1 189 ? 1.559 -7.834 -9.013 1.00 97.00 189 PHE A O 1
ATOM 1566 N N . LEU A 1 190 ? 3.433 -8.977 -8.534 1.00 97.19 190 LEU A N 1
ATOM 1567 C CA . LEU A 1 190 ? 4.308 -8.125 -9.340 1.00 97.19 190 LEU A CA 1
ATOM 1568 C C . LEU A 1 190 ? 4.009 -8.255 -10.837 1.00 97.19 190 LEU A C 1
ATOM 1570 O O . LEU A 1 190 ? 3.947 -7.241 -11.530 1.00 97.19 190 LEU A O 1
ATOM 1574 N N . LYS A 1 191 ? 3.767 -9.475 -11.332 1.00 97.81 191 LYS A N 1
ATOM 1575 C CA . LYS A 1 191 ? 3.351 -9.717 -12.724 1.00 97.81 191 LYS A CA 1
ATOM 1576 C C . LYS A 1 191 ? 2.032 -9.015 -13.045 1.00 97.81 191 LYS A C 1
ATOM 1578 O O . LYS A 1 191 ? 1.889 -8.423 -14.113 1.00 97.81 191 LYS A O 1
ATOM 1583 N N . TRP A 1 192 ? 1.079 -9.032 -12.114 1.00 98.12 192 TRP A N 1
ATOM 1584 C CA . TRP A 1 192 ? -0.183 -8.311 -12.266 1.00 98.12 192 TRP A CA 1
ATOM 1585 C C . TRP A 1 192 ? 0.008 -6.786 -12.293 1.00 98.12 192 TRP A C 1
ATOM 1587 O O . TRP A 1 192 ? -0.597 -6.123 -13.139 1.00 98.12 192 TRP A O 1
ATOM 1597 N N . ILE A 1 193 ? 0.867 -6.232 -11.426 1.00 97.75 193 ILE A N 1
ATOM 1598 C CA . ILE A 1 193 ? 1.223 -4.804 -11.462 1.00 97.75 193 ILE A CA 1
ATOM 1599 C C . ILE A 1 193 ? 1.816 -4.434 -12.824 1.00 97.75 193 ILE A C 1
ATOM 1601 O O . ILE A 1 193 ? 1.373 -3.458 -13.426 1.00 97.75 193 ILE A O 1
ATOM 1605 N N . ASP A 1 194 ? 2.778 -5.212 -13.325 1.00 97.75 194 ASP A N 1
ATOM 1606 C CA . ASP A 1 194 ? 3.415 -4.969 -14.624 1.00 97.75 194 ASP A CA 1
ATOM 1607 C C . ASP A 1 194 ? 2.397 -4.963 -15.765 1.00 97.75 194 ASP A C 1
ATOM 1609 O O . ASP A 1 194 ? 2.308 -4.002 -16.527 1.00 97.75 194 ASP A O 1
ATOM 1613 N N . ALA A 1 195 ? 1.534 -5.981 -15.816 1.00 97.81 195 ALA A N 1
ATOM 1614 C CA . ALA A 1 195 ? 0.486 -6.082 -16.824 1.00 97.81 195 ALA A CA 1
ATOM 1615 C C . ALA A 1 195 ? -0.474 -4.879 -16.795 1.00 97.81 195 ALA A C 1
ATOM 1617 O O . ALA A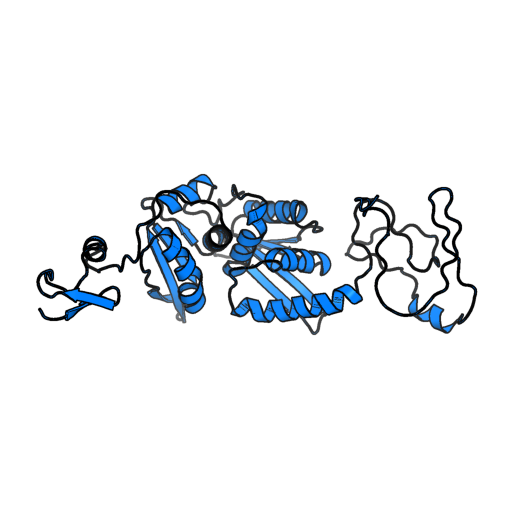 1 195 ? -0.875 -4.371 -17.847 1.00 97.81 195 ALA A O 1
ATOM 1618 N N . LYS A 1 196 ? -0.835 -4.390 -15.602 1.00 97.75 196 LYS A N 1
ATOM 1619 C CA . LYS A 1 196 ? -1.657 -3.182 -15.447 1.00 97.75 196 LYS A CA 1
ATOM 1620 C C . LYS A 1 196 ? -0.914 -1.925 -15.897 1.00 97.75 196 LYS A C 1
ATOM 1622 O O . LYS A 1 196 ? -1.507 -1.121 -16.613 1.00 97.75 196 LYS A O 1
ATOM 1627 N N . CYS A 1 197 ? 0.363 -1.766 -15.548 1.00 94.00 197 CYS A N 1
ATOM 1628 C CA . CYS A 1 197 ? 1.180 -0.646 -16.014 1.00 94.00 197 CYS A CA 1
ATOM 1629 C C . CYS A 1 197 ? 1.305 -0.632 -17.542 1.00 94.00 197 CYS A C 1
ATOM 1631 O O . CYS A 1 197 ? 1.093 0.412 -18.156 1.00 94.00 197 CYS A O 1
ATOM 1633 N N . ILE A 1 198 ? 1.586 -1.778 -18.169 1.00 89.81 198 ILE A N 1
ATOM 1634 C CA . ILE A 1 198 ? 1.660 -1.905 -19.633 1.00 89.81 198 ILE A CA 1
ATOM 1635 C C . ILE A 1 198 ? 0.329 -1.477 -20.259 1.00 89.81 198 ILE A C 1
ATOM 1637 O O . ILE A 1 198 ? 0.302 -0.604 -21.127 1.00 89.81 198 ILE A O 1
ATOM 1641 N N . LYS A 1 199 ? -0.790 -2.031 -19.772 1.00 90.31 199 LYS A N 1
ATOM 1642 C CA . LYS A 1 199 ? -2.133 -1.748 -20.299 1.00 90.31 199 LYS A CA 1
ATOM 1643 C C . LYS A 1 199 ? -2.535 -0.278 -20.143 1.00 90.31 199 LYS A C 1
ATOM 1645 O O . LYS A 1 199 ? -3.093 0.300 -21.071 1.00 90.31 199 LYS A O 1
ATOM 1650 N N . LEU A 1 200 ? -2.328 0.302 -18.961 1.00 86.94 200 LEU A N 1
ATOM 1651 C CA . LEU A 1 200 ? -2.911 1.597 -18.590 1.00 86.94 200 LEU A CA 1
ATOM 1652 C C . LEU A 1 200 ? -1.977 2.777 -18.852 1.00 86.94 200 LEU A C 1
ATOM 1654 O O . LEU A 1 200 ? -2.444 3.888 -19.106 1.00 86.94 200 LEU A O 1
ATOM 1658 N N . PHE A 1 201 ? -0.665 2.558 -18.781 1.00 84.81 201 PHE A N 1
ATOM 1659 C CA . PHE A 1 201 ? 0.335 3.620 -18.898 1.00 84.81 201 PHE A CA 1
ATOM 1660 C C . PHE A 1 201 ? 1.158 3.528 -20.183 1.00 84.81 201 PHE A C 1
ATOM 1662 O O . PHE A 1 201 ? 1.891 4.469 -20.479 1.00 84.81 201 PHE A O 1
ATOM 1669 N N . GLY A 1 202 ? 1.023 2.444 -20.958 1.00 77.81 202 GLY A N 1
ATOM 1670 C CA . GLY A 1 202 ? 1.735 2.269 -22.224 1.00 77.81 202 GLY A CA 1
ATOM 1671 C C . GLY A 1 202 ? 3.245 2.121 -22.045 1.00 77.81 202 GLY A C 1
ATOM 1672 O O . GLY A 1 202 ? 4.008 2.584 -22.889 1.00 77.81 202 GLY A O 1
ATOM 1673 N N . VAL A 1 203 ? 3.678 1.535 -20.924 1.00 83.00 203 VAL A N 1
ATOM 1674 C CA . VAL A 1 203 ? 5.094 1.230 -20.678 1.00 83.00 203 VAL A CA 1
ATOM 1675 C C . VAL A 1 203 ? 5.521 -0.050 -21.385 1.00 83.00 203 VAL A C 1
ATOM 1677 O O . VAL A 1 203 ? 4.695 -0.903 -21.707 1.00 83.00 203 VAL A O 1
ATOM 1680 N N . SER A 1 204 ? 6.826 -0.191 -21.595 1.00 82.50 204 SER A N 1
ATOM 1681 C CA . SER A 1 204 ? 7.414 -1.331 -22.309 1.00 82.50 204 SER A CA 1
ATOM 1682 C C . SER A 1 204 ? 7.417 -2.623 -21.479 1.00 82.50 204 SER A C 1
ATOM 1684 O O . SER A 1 204 ? 7.456 -3.713 -22.047 1.00 82.50 204 SER A O 1
ATOM 1686 N N . GLY A 1 205 ? 7.352 -2.495 -20.150 1.00 86.69 205 GLY A N 1
ATOM 1687 C CA . GLY A 1 205 ? 7.355 -3.597 -19.186 1.00 86.69 205 GLY A CA 1
ATOM 1688 C C . GLY A 1 205 ? 8.600 -3.605 -18.297 1.00 86.69 205 GLY A C 1
ATOM 1689 O O . GLY A 1 205 ? 9.625 -2.992 -18.607 1.00 86.69 205 GLY A O 1
ATOM 1690 N N . ALA A 1 206 ? 8.503 -4.277 -17.155 1.00 92.94 206 ALA A N 1
ATOM 1691 C CA . ALA A 1 206 ? 9.565 -4.334 -16.161 1.00 92.94 206 ALA A CA 1
ATOM 1692 C C . ALA A 1 206 ? 10.505 -5.537 -16.331 1.00 92.94 206 ALA A C 1
ATOM 1694 O O . ALA A 1 206 ? 10.179 -6.566 -16.923 1.00 92.94 206 ALA A O 1
ATOM 1695 N N . LYS A 1 207 ? 11.682 -5.437 -15.708 1.00 94.44 207 LYS A N 1
ATOM 1696 C CA . LYS A 1 207 ? 12.547 -6.589 -15.431 1.00 94.44 207 LYS A CA 1
ATOM 1697 C C . LYS A 1 207 ? 12.161 -7.219 -14.097 1.00 94.44 207 LYS A C 1
ATOM 1699 O O . LYS A 1 207 ? 11.906 -6.509 -13.124 1.00 94.44 207 LYS A O 1
ATOM 1704 N N . PHE A 1 208 ? 12.183 -8.547 -14.045 1.00 95.94 208 PHE A N 1
ATOM 1705 C CA . PHE A 1 208 ? 11.917 -9.320 -12.837 1.00 95.94 208 PHE A CA 1
ATOM 1706 C C . PHE A 1 208 ? 13.213 -9.920 -12.302 1.00 95.94 208 PHE A C 1
ATOM 1708 O O . PHE A 1 208 ? 13.978 -10.541 -13.040 1.00 95.94 208 PHE A O 1
ATOM 1715 N N . HIS A 1 209 ? 13.452 -9.745 -11.008 1.00 94.75 209 HIS A N 1
ATOM 1716 C CA . HIS A 1 209 ? 14.564 -10.363 -10.298 1.00 94.75 209 HIS A CA 1
ATOM 1717 C C . HIS A 1 209 ? 14.049 -11.169 -9.112 1.00 94.75 209 HIS A C 1
ATOM 1719 O O . HIS A 1 209 ? 13.048 -10.817 -8.489 1.00 94.75 209 HIS A O 1
ATOM 1725 N N . LYS A 1 210 ? 14.788 -12.222 -8.770 1.00 94.00 210 LYS A N 1
ATOM 1726 C CA . LYS A 1 210 ? 14.560 -13.047 -7.587 1.00 94.00 210 LYS A CA 1
ATOM 1727 C C . LYS A 1 210 ? 15.784 -12.963 -6.684 1.00 94.00 210 LYS A C 1
ATOM 1729 O O . LYS A 1 210 ? 16.914 -13.038 -7.160 1.00 94.00 210 LYS A O 1
ATOM 1734 N N . SER A 1 211 ? 15.551 -12.800 -5.390 1.00 90.31 211 SER A N 1
ATOM 1735 C CA . SER A 1 211 ? 16.565 -12.879 -4.344 1.00 90.31 211 SER A CA 1
ATOM 1736 C C . SER A 1 211 ? 16.065 -13.821 -3.261 1.00 90.31 211 SER A C 1
ATOM 1738 O O . SER A 1 211 ? 14.882 -13.808 -2.936 1.00 90.31 211 SER A O 1
ATOM 1740 N N . SER A 1 212 ? 16.946 -14.659 -2.728 1.00 89.38 212 SER A N 1
ATOM 1741 C CA . SER A 1 212 ? 16.600 -15.619 -1.679 1.00 89.38 212 SER A CA 1
ATOM 1742 C C . SER A 1 212 ? 17.608 -15.498 -0.550 1.00 89.38 212 SER A C 1
ATOM 1744 O O . SER A 1 212 ? 18.806 -15.355 -0.800 1.00 89.38 212 SER A O 1
ATOM 1746 N N . ASN A 1 213 ? 17.123 -15.530 0.683 1.00 85.19 213 ASN A N 1
ATOM 1747 C CA . ASN A 1 213 ? 17.954 -15.585 1.878 1.00 85.19 213 ASN A CA 1
ATOM 1748 C C . ASN A 1 213 ? 17.289 -16.480 2.935 1.00 85.19 213 ASN A C 1
ATOM 1750 O O . ASN A 1 213 ? 16.248 -17.086 2.687 1.00 85.19 213 ASN A O 1
ATOM 1754 N N . GLU A 1 214 ? 17.879 -16.541 4.126 1.00 81.31 214 GLU A N 1
ATOM 1755 C CA . GLU A 1 214 ? 17.373 -17.329 5.260 1.00 81.31 214 GLU A CA 1
ATOM 1756 C C . GLU A 1 214 ? 15.948 -16.939 5.703 1.00 81.31 214 GLU A C 1
ATOM 1758 O O . GLU A 1 214 ? 15.262 -17.727 6.347 1.00 81.31 214 GLU A O 1
ATOM 1763 N N . LEU A 1 215 ? 15.484 -15.734 5.349 1.00 76.81 215 LEU A N 1
ATOM 1764 C CA . LEU A 1 215 ? 14.153 -15.219 5.685 1.00 76.81 215 LEU A CA 1
ATOM 1765 C C . LEU A 1 215 ? 13.098 -15.543 4.615 1.00 76.81 215 LEU A C 1
ATOM 1767 O O . LEU A 1 215 ? 11.915 -15.284 4.838 1.00 76.81 215 LEU A O 1
ATOM 1771 N N . GLY A 1 216 ? 13.511 -16.104 3.475 1.00 82.06 216 GLY A N 1
ATOM 1772 C CA . GLY A 1 216 ? 12.634 -16.541 2.396 1.00 82.06 216 GLY A CA 1
ATOM 1773 C C . GLY A 1 216 ? 12.982 -15.950 1.031 1.00 82.06 216 GLY A C 1
ATOM 1774 O O . GLY A 1 216 ? 14.042 -15.360 0.806 1.00 82.06 216 GLY A O 1
ATOM 1775 N N . GLU A 1 217 ? 12.057 -16.139 0.094 1.00 88.56 217 GLU A N 1
ATOM 1776 C CA . GLU A 1 217 ? 12.177 -15.634 -1.270 1.00 88.56 217 GLU A CA 1
ATOM 1777 C C . GLU A 1 217 ? 11.556 -14.243 -1.405 1.00 88.56 217 GLU A C 1
ATOM 1779 O O . GLU A 1 217 ? 10.488 -13.948 -0.865 1.00 88.56 217 GLU A O 1
ATOM 1784 N N . LYS A 1 218 ? 12.227 -13.390 -2.176 1.00 91.44 218 LYS A N 1
ATOM 1785 C CA . LYS A 1 218 ? 11.795 -12.036 -2.491 1.00 91.44 218 LYS A CA 1
ATOM 1786 C C . LYS A 1 218 ? 11.887 -11.795 -3.990 1.00 91.44 218 LYS A C 1
ATOM 1788 O O . LYS A 1 218 ? 12.932 -12.011 -4.607 1.00 91.44 218 LYS A O 1
ATOM 1793 N N . TYR A 1 219 ? 10.814 -11.267 -4.553 1.00 95.12 219 TYR A N 1
ATOM 1794 C CA . TYR A 1 219 ? 10.729 -10.866 -5.947 1.00 95.12 219 TYR A CA 1
ATOM 1795 C C . TYR A 1 219 ? 10.856 -9.346 -6.063 1.00 95.12 219 TYR A C 1
ATOM 1797 O O . TYR A 1 219 ? 10.462 -8.593 -5.164 1.00 95.12 219 TYR A O 1
ATOM 1805 N N . ILE A 1 220 ? 11.458 -8.894 -7.162 1.00 95.62 220 ILE A N 1
ATOM 1806 C CA . ILE A 1 220 ? 11.713 -7.483 -7.442 1.00 95.62 220 ILE A CA 1
ATOM 1807 C C . ILE A 1 220 ? 11.262 -7.178 -8.865 1.00 95.62 220 ILE A C 1
ATOM 1809 O O . ILE A 1 220 ? 11.786 -7.750 -9.819 1.00 95.62 220 ILE A O 1
ATOM 1813 N N . LEU A 1 221 ? 10.331 -6.242 -8.991 1.00 96.56 221 LEU A N 1
ATOM 1814 C CA . LEU A 1 221 ? 9.909 -5.634 -10.246 1.00 96.56 221 LEU A CA 1
ATOM 1815 C C . LEU A 1 221 ? 10.717 -4.354 -10.454 1.00 96.56 221 LEU A C 1
ATOM 1817 O O . LEU A 1 221 ? 10.732 -3.506 -9.560 1.00 96.56 221 LEU A O 1
ATOM 1821 N N . VAL A 1 222 ? 11.376 -4.196 -11.603 1.00 94.94 222 VAL A N 1
ATOM 1822 C CA . VAL A 1 222 ? 12.224 -3.028 -11.866 1.00 94.94 222 VAL A CA 1
ATOM 1823 C C . VAL A 1 222 ? 11.970 -2.407 -13.234 1.00 94.94 222 VAL A C 1
ATOM 1825 O O . VAL A 1 222 ? 12.220 -3.023 -14.268 1.00 94.94 222 VAL A O 1
ATOM 1828 N N . TYR A 1 223 ? 11.578 -1.135 -13.227 1.00 89.12 223 TYR A N 1
ATOM 1829 C CA . TYR A 1 223 ? 11.577 -0.279 -14.412 1.00 89.12 223 TYR A CA 1
ATOM 1830 C C . TYR A 1 223 ? 12.874 0.524 -14.457 1.00 89.12 223 TYR A C 1
ATOM 1832 O O . TYR A 1 223 ? 13.203 1.219 -13.495 1.00 89.12 223 TYR A O 1
ATOM 1840 N N . HIS A 1 224 ? 13.601 0.435 -15.571 1.00 83.88 224 HIS A N 1
ATOM 1841 C CA . HIS A 1 224 ? 14.855 1.165 -15.807 1.00 83.88 224 HIS A CA 1
ATOM 1842 C C . HIS A 1 224 ? 14.787 2.128 -16.992 1.00 83.88 224 HIS A C 1
ATOM 1844 O O . HIS A 1 224 ? 15.568 3.077 -17.048 1.00 83.88 224 HIS A O 1
ATOM 1850 N N . SER A 1 225 ? 13.881 1.879 -17.942 1.00 78.38 225 SER A N 1
ATOM 1851 C CA . SER A 1 225 ? 13.665 2.776 -19.070 1.00 78.38 225 SER A CA 1
ATOM 1852 C C . SER A 1 225 ? 13.214 4.126 -18.537 1.00 78.38 225 SER A C 1
ATOM 1854 O O . SER A 1 225 ? 12.214 4.217 -17.821 1.00 78.38 225 SER A O 1
ATOM 1856 N N . PHE A 1 226 ? 13.955 5.177 -18.891 1.00 73.69 226 PHE A N 1
ATOM 1857 C CA . PHE A 1 226 ? 13.595 6.536 -18.509 1.00 73.69 226 PHE A CA 1
ATOM 1858 C C . PHE A 1 226 ? 12.153 6.832 -18.943 1.00 73.69 226 PHE A C 1
ATOM 1860 O O . PHE A 1 226 ? 11.351 7.247 -18.118 1.00 73.69 226 PHE A O 1
ATOM 1867 N N . HIS A 1 227 ? 11.793 6.502 -20.189 1.00 72.00 227 HIS A N 1
ATOM 1868 C CA . HIS A 1 227 ? 10.441 6.693 -20.722 1.00 72.00 227 HIS A CA 1
ATOM 1869 C C . HIS A 1 227 ? 9.356 6.026 -19.863 1.00 72.00 227 HIS A C 1
ATOM 1871 O O . HIS A 1 227 ? 8.363 6.667 -19.521 1.00 72.00 227 HIS A O 1
ATOM 1877 N N . ASP A 1 228 ? 9.563 4.768 -19.469 1.00 80.38 228 ASP A N 1
ATOM 1878 C CA . ASP A 1 228 ? 8.583 4.025 -18.675 1.00 80.38 228 ASP A CA 1
ATOM 1879 C C . ASP A 1 228 ? 8.436 4.619 -17.272 1.00 80.38 228 ASP A C 1
ATOM 1881 O O . ASP A 1 228 ? 7.322 4.835 -16.796 1.00 80.38 228 ASP A O 1
ATOM 1885 N N . VAL A 1 229 ? 9.562 4.944 -16.628 1.00 81.31 229 VAL A N 1
ATOM 1886 C CA . VAL A 1 229 ? 9.573 5.578 -15.305 1.00 81.31 229 VAL A CA 1
ATOM 1887 C C . VAL A 1 229 ? 8.853 6.925 -15.346 1.00 81.31 229 VAL A C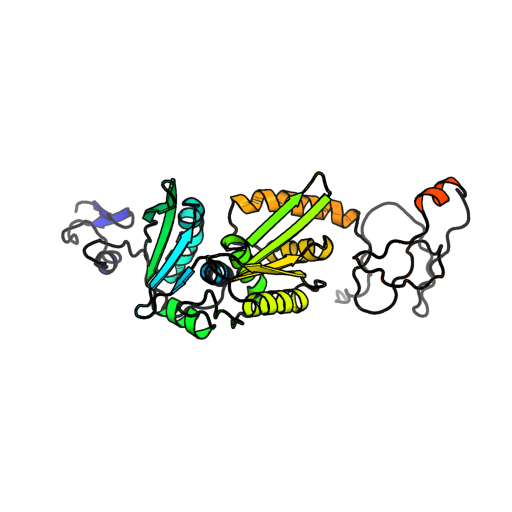 1
ATOM 1889 O O . VAL A 1 229 ? 8.024 7.201 -14.481 1.00 81.31 229 VAL A O 1
ATOM 1892 N N . VAL A 1 230 ? 9.113 7.738 -16.371 1.00 74.81 230 VAL A N 1
ATOM 1893 C CA . VAL A 1 230 ? 8.427 9.014 -16.592 1.00 74.81 230 VAL A CA 1
ATOM 1894 C C . VAL A 1 230 ? 6.922 8.824 -16.735 1.00 74.81 230 VAL A C 1
ATOM 1896 O O . VAL A 1 230 ? 6.166 9.522 -16.065 1.00 74.81 230 VAL A O 1
ATOM 1899 N N . ASN A 1 231 ? 6.476 7.890 -17.576 1.00 77.25 231 ASN A N 1
ATOM 1900 C CA . ASN A 1 231 ? 5.048 7.659 -17.796 1.00 77.25 231 ASN A CA 1
ATOM 1901 C C . ASN A 1 231 ? 4.352 7.178 -16.520 1.00 77.25 231 ASN A C 1
ATOM 1903 O O . ASN A 1 231 ? 3.267 7.660 -16.201 1.00 77.25 231 ASN A O 1
ATOM 1907 N N . ILE A 1 232 ? 4.985 6.278 -15.760 1.00 85.38 232 ILE A N 1
ATOM 1908 C CA . ILE A 1 232 ? 4.458 5.796 -14.478 1.00 85.38 232 ILE A CA 1
ATOM 1909 C C . ILE A 1 232 ? 4.330 6.957 -13.485 1.00 85.38 232 ILE A C 1
ATOM 1911 O O . ILE A 1 232 ? 3.254 7.169 -12.926 1.00 85.38 232 ILE A O 1
ATOM 1915 N N . LEU A 1 233 ? 5.388 7.754 -13.299 1.00 79.44 233 LEU A N 1
ATOM 1916 C CA . LEU A 1 233 ? 5.360 8.906 -12.391 1.00 79.44 233 LEU A CA 1
ATOM 1917 C C . LEU A 1 233 ? 4.329 9.948 -12.838 1.00 79.44 233 LEU A C 1
ATOM 1919 O O . LEU A 1 233 ? 3.506 10.376 -12.036 1.00 79.44 233 LEU A O 1
ATOM 1923 N N . ALA A 1 234 ? 4.297 10.307 -14.120 1.00 76.06 234 ALA A N 1
ATOM 1924 C CA . ALA A 1 234 ? 3.330 11.267 -14.640 1.00 76.06 234 ALA A CA 1
ATOM 1925 C C . ALA A 1 234 ? 1.886 10.817 -14.376 1.00 76.06 234 ALA A C 1
ATOM 1927 O O . ALA A 1 234 ? 1.057 11.636 -13.999 1.00 76.06 234 ALA A O 1
ATOM 1928 N N . ARG A 1 235 ? 1.584 9.520 -14.501 1.00 81.31 235 ARG A N 1
ATOM 1929 C CA . ARG A 1 235 ? 0.247 8.971 -14.220 1.00 81.31 235 ARG A CA 1
ATOM 1930 C C . ARG A 1 235 ? -0.103 8.950 -12.735 1.00 81.31 235 ARG A C 1
ATOM 1932 O O . ARG A 1 235 ? -1.266 9.129 -12.391 1.00 81.31 235 ARG A O 1
ATOM 1939 N N . MET A 1 236 ? 0.875 8.740 -11.857 1.00 79.19 236 MET A N 1
ATOM 1940 C CA . MET A 1 236 ? 0.656 8.762 -10.405 1.00 79.19 236 MET A CA 1
ATOM 1941 C C . MET A 1 236 ? 0.533 10.179 -9.837 1.00 79.19 236 MET A C 1
ATOM 1943 O O . MET A 1 236 ? -0.127 10.357 -8.811 1.00 79.19 236 MET A O 1
ATOM 1947 N N . TYR A 1 237 ? 1.158 11.166 -10.489 1.00 71.88 237 TYR A N 1
ATOM 1948 C CA . TYR A 1 237 ? 1.301 12.536 -9.990 1.00 71.88 237 TYR A CA 1
ATOM 1949 C C . TYR A 1 237 ? 0.620 13.611 -10.852 1.00 71.88 237 TYR A C 1
ATOM 1951 O O . TYR A 1 237 ? 0.711 14.789 -10.521 1.00 71.88 237 TYR A O 1
ATOM 1959 N N . SER A 1 238 ? -0.099 13.255 -11.921 1.00 64.25 238 SER A N 1
ATOM 1960 C CA . SER A 1 238 ? -0.862 14.236 -12.712 1.00 64.25 238 SER A CA 1
ATOM 1961 C C . SER A 1 238 ? -2.025 14.859 -11.938 1.00 64.25 238 SER A C 1
ATOM 1963 O O . SER A 1 238 ? -2.440 15.965 -12.256 1.00 64.25 238 SER A O 1
ATOM 1965 N N . ASP A 1 239 ? -2.566 14.137 -10.954 1.00 61.03 239 ASP A N 1
ATOM 1966 C CA . ASP A 1 239 ? -3.732 14.545 -10.163 1.00 61.03 239 ASP A CA 1
ATOM 1967 C C . ASP A 1 239 ? -3.721 13.826 -8.796 1.00 61.03 239 ASP A C 1
ATOM 1969 O O . ASP A 1 239 ? -4.650 13.095 -8.427 1.00 61.03 239 ASP A O 1
ATOM 1973 N N . TYR A 1 240 ? -2.589 13.943 -8.086 1.00 63.19 240 TYR A N 1
ATOM 1974 C CA . TYR A 1 240 ? -2.403 13.311 -6.779 1.00 63.19 240 TYR A CA 1
ATOM 1975 C C . TYR A 1 240 ? -3.023 14.154 -5.665 1.00 63.19 240 TYR A C 1
ATOM 1977 O O . TYR A 1 240 ? -2.733 15.338 -5.520 1.00 63.19 240 TYR A O 1
ATOM 1985 N N . HIS A 1 241 ? -3.840 13.508 -4.836 1.00 59.03 241 HIS A N 1
ATOM 1986 C CA . HIS A 1 241 ? -4.400 14.108 -3.624 1.00 59.03 241 HIS A CA 1
ATOM 1987 C C . HIS A 1 241 ? -3.525 13.823 -2.387 1.00 59.03 241 HIS A C 1
ATOM 1989 O O . HIS A 1 241 ? -3.417 14.640 -1.478 1.00 59.03 241 HIS A O 1
ATOM 1995 N N . VAL A 1 242 ? -2.847 12.669 -2.379 1.00 64.00 242 VAL A N 1
ATOM 1996 C CA . VAL A 1 242 ? -2.112 12.123 -1.230 1.00 64.00 242 VAL A CA 1
ATOM 1997 C C . VAL A 1 242 ? -0.759 11.577 -1.685 1.00 64.00 242 VAL A C 1
ATOM 1999 O O . VAL A 1 242 ? -0.713 10.768 -2.604 1.00 64.00 242 VAL A O 1
ATOM 2002 N N . CYS A 1 243 ? 0.339 11.970 -1.038 1.00 67.06 243 CYS A N 1
ATOM 2003 C CA . CYS A 1 243 ? 1.683 11.433 -1.287 1.00 67.06 243 CYS A CA 1
ATOM 2004 C C . CYS A 1 243 ? 2.499 11.451 0.004 1.00 67.06 243 CYS A C 1
ATOM 2006 O O . CYS A 1 243 ? 2.356 12.380 0.802 1.00 67.06 243 CYS A O 1
ATOM 2008 N N . TYR A 1 244 ? 3.395 10.479 0.183 1.00 69.75 244 TYR A N 1
ATOM 2009 C CA . TYR A 1 244 ? 4.394 10.570 1.238 1.00 69.75 244 TYR A CA 1
ATOM 2010 C C . TYR A 1 244 ? 5.401 11.703 0.967 1.00 69.75 244 TYR A C 1
ATOM 2012 O O . TYR A 1 244 ? 6.058 11.720 -0.074 1.00 69.75 244 TYR A O 1
ATOM 2020 N N . GLU A 1 245 ? 5.516 12.661 1.894 1.00 60.72 245 GLU A N 1
ATOM 2021 C CA . GLU A 1 245 ? 6.299 13.898 1.717 1.00 60.72 245 GLU A CA 1
ATOM 2022 C C . GLU A 1 245 ? 7.781 13.640 1.403 1.00 60.72 245 GLU A C 1
ATOM 2024 O O . GLU A 1 245 ? 8.312 14.258 0.483 1.00 60.72 245 GLU A O 1
ATOM 2029 N N . ASP A 1 246 ? 8.420 12.661 2.050 1.00 62.16 246 ASP A N 1
ATOM 2030 C CA . ASP A 1 246 ? 9.840 12.345 1.808 1.00 62.16 246 ASP A CA 1
ATOM 2031 C C . ASP A 1 246 ? 10.103 11.846 0.374 1.00 62.16 246 ASP A C 1
ATOM 2033 O O . ASP A 1 246 ? 11.209 11.967 -0.151 1.00 62.16 246 ASP A O 1
ATOM 2037 N N . LYS A 1 247 ? 9.082 11.279 -0.285 1.00 65.75 247 LYS A N 1
ATOM 2038 C CA . LYS A 1 247 ? 9.145 10.857 -1.693 1.00 65.75 247 LYS A CA 1
ATOM 2039 C C . LYS A 1 247 ? 8.708 11.973 -2.648 1.00 65.75 247 LYS A C 1
ATOM 2041 O O . LYS A 1 247 ? 8.996 11.899 -3.838 1.00 65.75 247 LYS A O 1
ATOM 2046 N N . LYS A 1 248 ? 8.067 13.031 -2.146 1.00 66.12 248 LYS A N 1
ATOM 2047 C CA . LYS A 1 248 ? 7.536 14.139 -2.947 1.00 66.12 248 LYS A CA 1
ATOM 2048 C C . LYS A 1 248 ? 8.638 15.032 -3.513 1.00 66.12 248 LYS A C 1
ATOM 2050 O O . LYS A 1 248 ? 8.606 15.302 -4.705 1.00 66.12 248 LYS A O 1
ATOM 2055 N N . GLU A 1 249 ? 9.611 15.471 -2.712 1.00 63.28 249 GLU A N 1
ATOM 2056 C CA . GLU A 1 249 ? 10.689 16.378 -3.174 1.00 63.28 249 GLU A CA 1
ATOM 2057 C C . GLU A 1 249 ? 11.522 15.743 -4.294 1.00 63.28 249 GLU A C 1
ATOM 2059 O O . GLU A 1 249 ? 11.687 16.274 -5.389 1.00 63.28 249 GLU A O 1
ATOM 2064 N N . ALA A 1 250 ? 11.928 14.517 -4.015 1.00 64.12 250 ALA A N 1
ATOM 2065 C CA . ALA A 1 250 ? 12.478 13.517 -4.902 1.00 64.12 250 ALA A CA 1
ATOM 2066 C C . ALA A 1 250 ? 11.810 13.427 -6.293 1.00 64.12 250 ALA A C 1
ATOM 2068 O O . ALA A 1 250 ? 12.482 13.296 -7.320 1.00 64.12 250 ALA A O 1
ATOM 2069 N N . ILE A 1 251 ? 10.479 13.463 -6.309 1.00 64.88 251 ILE A N 1
ATOM 2070 C CA . ILE A 1 251 ? 9.653 13.324 -7.507 1.00 64.88 251 ILE A CA 1
ATOM 2071 C C . ILE A 1 251 ? 9.413 14.677 -8.161 1.00 64.88 251 ILE A C 1
ATOM 2073 O O . ILE A 1 251 ? 9.418 14.736 -9.381 1.00 64.88 251 ILE A O 1
ATOM 2077 N N . ILE A 1 252 ? 9.273 15.761 -7.395 1.00 65.44 252 ILE A N 1
ATOM 2078 C CA . ILE A 1 252 ? 9.201 17.131 -7.918 1.00 65.44 252 ILE A CA 1
ATOM 2079 C C . ILE A 1 252 ? 10.448 17.447 -8.740 1.00 65.44 252 ILE A C 1
ATOM 2081 O O . ILE A 1 252 ? 10.313 17.943 -9.852 1.00 65.44 252 ILE A O 1
ATOM 2085 N N . ASP A 1 253 ? 11.638 17.090 -8.254 1.00 63.62 253 ASP A N 1
ATOM 2086 C CA . ASP A 1 253 ? 12.880 17.212 -9.022 1.00 63.62 253 ASP A CA 1
ATOM 2087 C C . ASP A 1 253 ? 12.778 16.486 -10.372 1.00 63.62 253 ASP A C 1
ATOM 2089 O O . ASP A 1 253 ? 13.118 17.052 -11.408 1.00 63.62 253 ASP A O 1
ATOM 2093 N N . ILE A 1 254 ? 12.246 15.257 -10.380 1.00 62.50 254 ILE A N 1
ATOM 2094 C CA . ILE A 1 254 ? 12.042 14.493 -11.616 1.00 62.50 254 ILE A CA 1
ATOM 2095 C C . ILE A 1 254 ? 10.995 15.154 -12.506 1.00 62.50 254 ILE A C 1
ATOM 2097 O O . ILE A 1 254 ? 11.236 15.255 -13.698 1.00 62.50 254 ILE A O 1
ATOM 2101 N N . LEU A 1 255 ? 9.843 15.566 -11.971 1.00 61.88 255 LEU A N 1
ATOM 2102 C CA . LEU A 1 255 ? 8.733 16.161 -12.722 1.00 61.88 255 LEU A CA 1
ATOM 2103 C C . LEU A 1 255 ? 9.118 17.526 -13.314 1.00 61.88 255 LEU A C 1
ATOM 2105 O O . LEU A 1 255 ? 8.777 17.805 -14.460 1.00 61.88 255 LEU A O 1
ATOM 2109 N N . ASN A 1 256 ? 9.891 18.333 -12.590 1.00 61.53 256 ASN A N 1
ATOM 2110 C CA . ASN A 1 256 ? 10.481 19.568 -13.108 1.00 61.53 256 ASN A CA 1
ATOM 2111 C C . ASN A 1 256 ? 11.524 19.257 -14.189 1.00 61.53 256 ASN A C 1
ATOM 2113 O O . ASN A 1 256 ? 11.545 19.887 -15.249 1.00 61.53 256 ASN A O 1
ATOM 2117 N N . ASP A 1 257 ? 12.340 18.219 -13.982 1.00 56.00 257 ASP A N 1
ATOM 2118 C CA . ASP A 1 257 ? 13.187 17.682 -15.040 1.00 56.00 257 ASP A CA 1
ATOM 2119 C C . ASP A 1 257 ? 12.346 17.142 -16.207 1.00 56.00 257 ASP A C 1
ATOM 2121 O O . ASP A 1 257 ? 12.782 17.275 -17.340 1.00 56.00 257 ASP A O 1
ATOM 2125 N N . LEU A 1 258 ? 11.127 16.619 -16.013 1.00 51.44 258 LEU A N 1
ATOM 2126 C CA . LEU A 1 258 ? 10.244 16.191 -17.105 1.00 51.44 258 LEU A CA 1
ATOM 2127 C C . LEU A 1 258 ? 9.805 17.353 -17.977 1.00 51.44 258 LEU A C 1
ATOM 2129 O O . LEU A 1 258 ? 9.695 17.162 -19.181 1.00 51.44 258 LEU A O 1
ATOM 2133 N N . GLU A 1 259 ? 9.534 18.533 -17.425 1.00 48.59 259 GLU A N 1
ATOM 2134 C CA . GLU A 1 259 ? 9.214 19.709 -18.243 1.00 48.59 259 GLU A CA 1
ATOM 2135 C C . GLU A 1 259 ? 10.403 20.104 -19.126 1.00 48.59 259 GLU A C 1
ATOM 2137 O O . GLU A 1 259 ? 10.240 20.331 -20.328 1.00 48.59 259 GLU A O 1
ATOM 2142 N N . ASN A 1 260 ? 11.617 20.035 -18.575 1.00 46.78 260 ASN A N 1
ATOM 2143 C CA . ASN A 1 260 ? 12.863 20.260 -19.310 1.00 46.78 260 ASN A CA 1
ATOM 2144 C C . ASN A 1 260 ? 13.207 19.113 -20.282 1.00 46.78 260 ASN A C 1
ATOM 2146 O O . ASN A 1 260 ? 13.802 19.321 -21.341 1.00 46.78 260 ASN A O 1
ATOM 2150 N N . LEU A 1 261 ? 12.834 17.878 -19.951 1.00 43.62 261 LEU A N 1
ATOM 2151 C CA . LEU A 1 261 ? 13.127 16.674 -20.722 1.00 43.62 261 LEU A CA 1
ATOM 2152 C C . LEU A 1 261 ? 12.064 16.409 -21.791 1.00 43.62 261 LEU A C 1
ATOM 2154 O O . LEU A 1 261 ? 12.413 15.858 -22.827 1.00 43.62 261 LEU A O 1
ATOM 2158 N N . LYS A 1 262 ? 10.823 16.887 -21.644 1.00 44.41 262 LYS A N 1
ATOM 2159 C CA . LYS A 1 262 ? 9.821 16.954 -22.725 1.00 44.41 262 LYS A CA 1
ATOM 2160 C C . LYS A 1 262 ? 10.355 17.750 -23.919 1.00 44.41 262 LYS A C 1
ATOM 2162 O O . LYS A 1 262 ? 10.110 17.359 -25.055 1.00 44.41 262 LYS A O 1
ATOM 2167 N N . GLN A 1 263 ? 11.156 18.795 -23.677 1.00 41.12 263 GLN A N 1
ATOM 2168 C CA . GLN A 1 263 ? 11.854 19.531 -24.740 1.00 41.12 263 GLN A CA 1
ATOM 2169 C C . GLN A 1 263 ? 12.984 18.712 -25.397 1.00 41.12 263 GLN A C 1
ATOM 2171 O O . GLN A 1 263 ? 13.244 18.874 -26.586 1.00 41.12 263 GLN A O 1
ATOM 2176 N N . LYS A 1 264 ? 13.640 17.801 -24.658 1.00 36.66 264 LYS A N 1
ATOM 2177 C CA . LYS A 1 264 ? 14.713 16.915 -25.167 1.00 36.66 264 LYS A CA 1
ATOM 2178 C C . LYS A 1 264 ? 14.217 15.611 -25.802 1.00 36.66 264 LYS A C 1
ATOM 2180 O O . LYS A 1 264 ? 14.902 15.072 -26.665 1.00 36.66 264 LYS A O 1
ATOM 2185 N N . TYR A 1 265 ? 13.055 15.108 -25.391 1.00 37.16 265 TYR A N 1
ATOM 2186 C CA . TYR A 1 265 ? 12.451 13.847 -25.838 1.00 37.16 265 TYR A CA 1
ATOM 2187 C C . TYR A 1 265 ? 11.194 14.065 -26.690 1.00 37.16 265 TYR A C 1
ATOM 2189 O O . TYR A 1 265 ? 10.331 13.194 -26.741 1.00 37.16 265 TYR A O 1
ATOM 2197 N N . ALA A 1 266 ? 11.098 15.182 -27.418 1.00 35.44 266 ALA A N 1
ATOM 2198 C CA . ALA A 1 266 ? 10.110 15.393 -28.484 1.00 35.44 266 ALA A CA 1
ATOM 2199 C C . ALA A 1 266 ? 10.324 14.452 -29.701 1.00 35.44 266 ALA A C 1
ATOM 2201 O O . ALA A 1 266 ? 10.162 14.849 -30.852 1.00 35.44 266 ALA A O 1
ATOM 2202 N N . ALA A 1 267 ? 10.719 13.200 -29.456 1.00 34.19 267 ALA A N 1
ATOM 2203 C CA . ALA A 1 267 ? 10.871 12.142 -30.437 1.00 34.19 267 ALA A CA 1
ATOM 2204 C C . ALA A 1 267 ? 9.997 10.945 -30.021 1.00 34.19 267 ALA A C 1
ATOM 2206 O O . ALA A 1 267 ? 9.950 10.603 -28.837 1.00 34.19 267 ALA A O 1
ATOM 2207 N N . PRO A 1 268 ? 9.275 10.317 -30.963 1.00 36.34 268 PRO A N 1
ATOM 2208 C CA . PRO A 1 268 ? 8.052 9.589 -30.650 1.00 36.34 268 PRO A CA 1
ATOM 2209 C C . PRO A 1 268 ? 8.340 8.237 -29.995 1.00 36.34 268 PRO A C 1
ATOM 2211 O O . PRO A 1 268 ? 9.147 7.455 -30.506 1.00 36.34 268 PRO A O 1
ATOM 2214 N N . SER A 1 269 ? 7.622 7.919 -28.918 1.00 32.75 269 SER A N 1
ATOM 2215 C CA . SER A 1 269 ? 7.435 6.535 -28.486 1.00 32.75 269 SER A CA 1
ATOM 2216 C C . SER A 1 269 ? 6.424 5.842 -29.407 1.00 32.75 269 SER A C 1
ATOM 2218 O O . SER A 1 269 ? 5.451 6.434 -29.873 1.00 32.75 269 SER A O 1
ATOM 2220 N N . ARG A 1 270 ? 6.710 4.585 -29.751 1.00 35.22 270 ARG A N 1
ATOM 2221 C CA . ARG A 1 270 ? 5.967 3.806 -30.747 1.00 35.22 270 ARG A CA 1
ATOM 2222 C C . ARG A 1 270 ? 4.542 3.488 -30.287 1.00 35.22 270 ARG A C 1
ATOM 2224 O O . ARG A 1 270 ? 4.357 2.748 -29.329 1.00 35.22 270 ARG A O 1
ATOM 2231 N N . ILE A 1 271 ? 3.573 3.876 -31.108 1.00 28.97 271 ILE A N 1
ATOM 2232 C CA . ILE A 1 271 ? 2.492 2.978 -31.536 1.00 28.97 271 ILE A CA 1
ATOM 2233 C C . ILE A 1 271 ? 2.891 2.488 -32.939 1.00 28.97 271 ILE A C 1
ATOM 2235 O O . ILE A 1 271 ? 3.595 3.196 -33.655 1.00 28.97 271 ILE A O 1
ATOM 2239 N N . GLY A 1 272 ? 2.564 1.240 -33.277 1.00 34.91 272 GLY A N 1
ATOM 2240 C CA . GLY A 1 272 ? 3.083 0.513 -34.438 1.00 34.91 272 GLY A CA 1
ATOM 2241 C C . GLY A 1 272 ? 3.157 1.291 -35.764 1.00 34.91 272 GLY A C 1
ATOM 2242 O O . GLY A 1 272 ? 2.292 2.095 -36.083 1.00 34.91 272 GLY A O 1
ATOM 2243 N N . GLN A 1 273 ? 4.175 0.913 -36.549 1.00 33.12 273 GLN A N 1
ATOM 2244 C CA . GLN A 1 273 ? 4.592 1.383 -37.882 1.00 33.12 273 GLN A CA 1
ATOM 2245 C C . GLN A 1 273 ? 5.650 2.507 -37.897 1.00 33.12 273 GLN A C 1
ATOM 2247 O O . GLN A 1 273 ? 5.461 3.609 -37.409 1.00 33.12 273 GLN A O 1
ATOM 2252 N N . PHE A 1 274 ? 6.814 2.135 -38.446 1.00 35.97 274 PHE A N 1
ATOM 2253 C CA . PHE A 1 274 ? 7.957 2.925 -38.924 1.00 35.97 274 PHE A CA 1
ATOM 2254 C C . PHE A 1 274 ? 8.034 4.413 -38.528 1.00 35.97 274 PHE A C 1
ATOM 2256 O O . PHE A 1 274 ? 7.315 5.255 -39.055 1.00 35.97 274 PHE A O 1
ATOM 2263 N N . VAL A 1 275 ? 9.031 4.764 -37.709 1.00 38.25 275 VAL A N 1
ATOM 2264 C CA . VAL A 1 275 ? 9.391 6.166 -37.443 1.00 38.25 275 VAL A CA 1
ATOM 2265 C C . VAL A 1 275 ? 10.404 6.629 -38.498 1.00 38.25 275 VAL A C 1
ATOM 2267 O O . VAL A 1 275 ? 11.443 5.990 -38.671 1.00 38.25 275 VAL A O 1
ATOM 2270 N N . LYS A 1 276 ? 10.108 7.717 -39.221 1.00 39.25 276 LYS A N 1
ATOM 2271 C CA . LYS A 1 276 ? 11.016 8.343 -40.202 1.00 39.25 276 LYS A CA 1
ATOM 2272 C C . LYS A 1 276 ? 11.974 9.304 -39.482 1.00 39.25 276 LYS A C 1
ATOM 2274 O O . LYS A 1 276 ? 11.580 9.973 -38.531 1.00 39.25 276 LYS A O 1
ATOM 2279 N N . CYS A 1 277 ? 13.227 9.386 -39.932 1.00 41.31 277 CYS A N 1
ATOM 2280 C CA . CYS A 1 277 ? 14.198 10.354 -39.412 1.00 41.31 277 CYS A CA 1
ATOM 2281 C C . CYS A 1 277 ? 13.686 11.794 -39.607 1.00 41.31 277 CYS A C 1
ATOM 2283 O O . CYS A 1 277 ? 13.366 12.173 -40.733 1.00 41.31 277 CYS A O 1
ATOM 2285 N N . ALA A 1 278 ? 13.665 12.600 -38.538 1.00 37.94 278 ALA A N 1
ATOM 2286 C CA . ALA A 1 278 ? 13.142 13.975 -38.539 1.00 37.94 278 ALA A CA 1
ATOM 2287 C C . ALA A 1 278 ? 13.864 14.934 -39.508 1.00 37.94 278 ALA A C 1
ATOM 2289 O O . ALA A 1 278 ? 13.342 15.994 -39.830 1.00 37.94 278 ALA A O 1
ATOM 2290 N N . TYR A 1 279 ? 15.050 14.551 -39.988 1.00 42.00 279 TYR A N 1
ATOM 2291 C CA . TYR A 1 279 ? 15.879 15.353 -40.887 1.00 42.00 279 TYR A CA 1
ATOM 2292 C C . TYR A 1 279 ? 16.032 14.749 -42.293 1.00 42.00 279 TYR A C 1
ATOM 2294 O O . TYR A 1 279 ? 16.780 15.281 -43.102 1.00 42.00 279 TYR A O 1
ATOM 2302 N N . GLY A 1 280 ? 15.387 13.614 -42.591 1.00 41.62 280 GLY A N 1
ATOM 2303 C CA . GLY A 1 280 ? 15.396 13.015 -43.936 1.00 41.62 280 GLY A CA 1
ATOM 2304 C C . GLY A 1 280 ? 16.742 12.462 -44.439 1.00 41.62 280 GLY A C 1
ATOM 2305 O O . GLY A 1 280 ? 16.807 11.986 -45.563 1.00 41.62 280 GLY A O 1
ATOM 2306 N N . PHE A 1 281 ? 17.809 12.477 -43.633 1.00 40.38 281 PHE A N 1
ATOM 2307 C CA . PHE A 1 281 ? 19.176 12.158 -44.086 1.00 40.38 281 PHE A CA 1
ATOM 2308 C C . PHE A 1 281 ? 19.554 10.665 -44.132 1.00 40.38 281 PHE A C 1
ATOM 2310 O O . PHE A 1 281 ? 20.693 10.340 -44.470 1.00 40.38 281 PHE A O 1
ATOM 2317 N N . CYS A 1 282 ? 18.664 9.744 -43.756 1.00 39.88 282 CYS A N 1
ATOM 2318 C CA . CYS A 1 282 ? 18.953 8.310 -43.784 1.00 39.88 282 CYS A CA 1
ATOM 2319 C C . CYS A 1 282 ? 17.750 7.496 -44.281 1.00 39.88 282 CYS A C 1
ATOM 2321 O O . CYS A 1 282 ? 16.644 7.624 -43.762 1.00 39.88 282 CYS A O 1
ATOM 2323 N N . GLU A 1 283 ? 17.987 6.644 -45.283 1.00 39.84 283 GLU A N 1
ATOM 2324 C CA . GLU A 1 283 ? 16.967 5.797 -45.926 1.00 39.84 283 GLU A CA 1
ATOM 2325 C C . GLU A 1 283 ? 16.792 4.420 -45.255 1.00 39.84 283 GLU A C 1
ATOM 2327 O O . GLU A 1 283 ? 15.910 3.646 -45.625 1.00 39.84 283 GLU A O 1
ATOM 2332 N N . ASN A 1 284 ? 17.603 4.091 -44.244 1.00 35.03 284 ASN A N 1
ATOM 2333 C CA . ASN A 1 284 ? 17.606 2.751 -43.657 1.00 35.03 284 ASN A CA 1
ATOM 2334 C C . ASN A 1 284 ? 16.500 2.534 -42.611 1.00 35.03 284 ASN A C 1
ATOM 2336 O O . ASN A 1 284 ? 16.303 3.331 -41.693 1.00 35.03 284 ASN A O 1
ATOM 2340 N N . LYS A 1 285 ? 15.826 1.382 -42.731 1.00 36.47 285 LYS A N 1
ATOM 2341 C CA . LYS A 1 285 ? 14.845 0.842 -41.777 1.00 36.47 285 LYS A CA 1
ATOM 2342 C C . LYS A 1 285 ? 15.571 0.311 -40.529 1.00 36.47 285 LYS A C 1
ATOM 2344 O O . LYS A 1 285 ? 16.505 -0.476 -40.634 1.00 36.47 285 LYS A O 1
ATOM 2349 N N . PHE A 1 286 ? 15.148 0.755 -39.347 1.00 39.09 286 PHE A N 1
ATOM 2350 C CA . PHE A 1 286 ? 15.810 0.468 -38.069 1.00 39.09 286 PHE A CA 1
ATOM 2351 C C . PHE A 1 286 ? 15.602 -0.984 -37.598 1.00 39.09 286 PHE A C 1
ATOM 2353 O O . PHE A 1 286 ? 14.463 -1.445 -37.521 1.00 39.09 286 PHE A O 1
ATOM 2360 N N . VAL A 1 287 ? 16.680 -1.665 -37.192 1.00 31.08 287 VAL A N 1
ATOM 2361 C CA . VAL A 1 287 ? 16.634 -2.952 -36.472 1.00 31.08 287 VAL A CA 1
ATOM 2362 C C . VAL A 1 287 ? 16.834 -2.692 -34.979 1.00 31.08 287 VAL A C 1
ATOM 2364 O O . VAL A 1 287 ? 17.720 -1.929 -34.593 1.00 31.08 287 VAL A O 1
ATOM 2367 N N . ALA A 1 288 ? 16.000 -3.311 -34.141 1.00 30.89 288 ALA A N 1
ATOM 2368 C CA . ALA A 1 288 ? 16.119 -3.243 -32.689 1.00 30.89 288 ALA A CA 1
ATOM 2369 C C . ALA A 1 288 ? 17.463 -3.839 -32.236 1.00 30.89 288 ALA A C 1
ATOM 2371 O O . ALA A 1 288 ? 17.781 -4.977 -32.578 1.00 30.89 288 ALA A O 1
ATOM 2372 N N . LYS A 1 289 ? 18.244 -3.088 -31.453 1.00 28.34 289 LYS A N 1
ATOM 2373 C CA . LYS A 1 289 ? 19.347 -3.656 -30.666 1.00 28.34 289 LYS A CA 1
ATOM 2374 C C . LYS A 1 289 ? 18.898 -3.837 -29.222 1.00 28.34 289 LYS A C 1
ATOM 2376 O O . LYS A 1 289 ? 18.060 -3.092 -28.731 1.00 28.34 289 LYS A O 1
ATOM 2381 N N . ALA A 1 290 ? 19.469 -4.854 -28.583 1.00 35.44 290 ALA A N 1
ATOM 2382 C CA . ALA A 1 290 ? 19.016 -5.505 -27.355 1.00 35.44 290 ALA A CA 1
ATOM 2383 C C . ALA A 1 290 ? 18.987 -4.657 -26.066 1.00 35.44 290 ALA A C 1
ATOM 2385 O O . ALA A 1 290 ? 18.896 -5.232 -24.993 1.00 35.44 290 ALA A O 1
ATOM 2386 N N . ASN A 1 291 ? 19.042 -3.330 -26.131 1.00 32.59 291 ASN A N 1
ATOM 2387 C CA . ASN A 1 291 ? 18.679 -2.452 -25.025 1.00 32.59 291 ASN A CA 1
ATOM 2388 C C . ASN A 1 291 ? 18.181 -1.126 -25.608 1.00 32.59 291 ASN A C 1
ATOM 2390 O O . ASN A 1 291 ? 18.829 -0.556 -26.484 1.00 32.59 291 ASN A O 1
ATOM 2394 N N . ASP A 1 292 ? 17.016 -0.718 -25.114 1.00 43.41 292 ASP A N 1
ATOM 2395 C CA . ASP A 1 292 ? 16.271 0.527 -25.298 1.00 43.41 292 ASP A CA 1
ATOM 2396 C C . ASP A 1 292 ? 17.015 1.699 -25.961 1.00 43.41 292 ASP A C 1
ATOM 2398 O O . ASP A 1 292 ? 18.102 2.080 -25.537 1.00 43.41 292 ASP A O 1
ATOM 2402 N N . HIS A 1 293 ? 16.331 2.291 -26.954 1.00 32.88 293 HIS A N 1
ATOM 2403 C CA . HIS A 1 293 ? 16.569 3.535 -27.709 1.00 32.88 293 HIS A CA 1
ATOM 2404 C C . HIS A 1 293 ? 16.814 3.328 -29.218 1.00 32.88 293 HIS A C 1
ATOM 2406 O O . HIS A 1 293 ? 17.770 2.690 -29.656 1.00 32.88 293 HIS A O 1
ATOM 2412 N N . PHE A 1 294 ? 15.974 3.964 -30.044 1.00 35.31 294 PHE A N 1
ATOM 2413 C CA . PHE A 1 294 ? 16.267 4.184 -31.463 1.00 35.31 294 PHE A CA 1
ATOM 2414 C C . PHE A 1 294 ? 17.243 5.355 -31.588 1.00 35.31 294 PHE A C 1
ATOM 2416 O O . PHE A 1 294 ? 16.831 6.498 -31.766 1.00 35.31 294 PHE A O 1
ATOM 2423 N N . TYR A 1 295 ? 18.542 5.085 -31.490 1.00 34.47 295 TYR A N 1
ATOM 2424 C CA . TYR A 1 295 ? 19.556 6.047 -31.917 1.00 34.47 295 TYR A CA 1
ATOM 2425 C C . TYR A 1 295 ? 19.970 5.751 -33.361 1.00 34.47 295 TYR A C 1
ATOM 2427 O O . TYR A 1 295 ? 20.262 4.610 -33.721 1.00 34.47 295 TYR A O 1
ATOM 2435 N N . CYS A 1 296 ? 20.005 6.788 -34.202 1.00 36.66 296 CYS A N 1
ATOM 2436 C CA . CYS A 1 296 ? 20.684 6.728 -35.493 1.00 36.66 296 CYS A CA 1
ATOM 2437 C C . CYS A 1 296 ? 22.165 6.413 -35.226 1.00 36.66 296 CYS A C 1
ATOM 2439 O O . CYS A 1 296 ? 22.843 7.194 -34.566 1.00 36.66 296 CYS A O 1
ATOM 2441 N N . SER A 1 297 ? 22.674 5.281 -35.718 1.00 35.22 297 SER A N 1
ATOM 2442 C CA . SER A 1 297 ? 24.069 4.853 -35.513 1.00 35.22 297 SER A CA 1
ATOM 2443 C C . SER A 1 297 ? 25.091 5.659 -36.324 1.00 35.22 297 SER A C 1
ATOM 2445 O O . SER A 1 297 ? 26.265 5.303 -36.372 1.00 35.22 297 SER A O 1
ATOM 2447 N N . ILE A 1 298 ? 24.654 6.722 -36.998 1.00 37.50 298 ILE A N 1
ATOM 2448 C CA . ILE A 1 298 ? 25.525 7.681 -37.665 1.00 37.50 298 ILE A CA 1
ATOM 2449 C C . ILE A 1 298 ? 25.623 8.882 -36.735 1.00 37.50 298 ILE A C 1
ATOM 2451 O O . ILE A 1 298 ? 24.600 9.419 -36.315 1.00 37.50 298 ILE A O 1
ATOM 2455 N N . ASN A 1 299 ? 26.852 9.298 -36.431 1.00 40.53 299 ASN A N 1
ATOM 2456 C CA . ASN A 1 299 ? 27.178 10.488 -35.652 1.00 40.53 299 ASN A CA 1
ATOM 2457 C C . ASN A 1 299 ? 26.647 11.748 -36.377 1.00 40.53 299 ASN A C 1
ATOM 2459 O O . ASN A 1 299 ? 27.383 12.472 -37.045 1.00 40.53 299 ASN A O 1
ATOM 2463 N N . CYS A 1 300 ? 25.336 12.001 -36.320 1.00 41.19 300 CYS A N 1
ATOM 2464 C CA . CYS A 1 300 ? 24.699 13.129 -37.005 1.00 41.19 300 CYS A CA 1
ATOM 2465 C C . CYS A 1 300 ? 25.117 14.488 -36.412 1.00 41.19 300 CYS A C 1
ATOM 2467 O O . CYS A 1 300 ? 24.858 15.515 -37.033 1.00 41.19 300 CYS A O 1
ATOM 2469 N N . GLY A 1 301 ? 25.822 14.499 -35.272 1.00 38.75 301 GLY A N 1
ATOM 2470 C CA . GLY A 1 301 ? 26.494 15.687 -34.739 1.00 38.75 301 GLY A CA 1
ATOM 2471 C C . GLY A 1 301 ? 27.667 16.177 -35.601 1.00 38.75 301 GLY A C 1
ATOM 2472 O O . GLY A 1 301 ? 27.890 17.380 -35.686 1.00 38.75 301 GLY A O 1
ATOM 2473 N N . ASP A 1 302 ? 28.364 15.288 -36.320 1.00 36.09 302 ASP A N 1
ATOM 2474 C CA . ASP A 1 302 ? 29.537 15.673 -37.126 1.00 36.09 302 ASP A CA 1
ATOM 2475 C C . ASP A 1 302 ? 29.173 16.185 -38.530 1.00 36.09 302 ASP A C 1
ATOM 2477 O O . ASP A 1 302 ? 29.942 16.927 -39.147 1.00 36.09 302 ASP A O 1
ATOM 2481 N N . LYS A 1 303 ? 27.983 15.850 -39.052 1.00 36.41 303 LYS A N 1
ATOM 2482 C CA . LYS A 1 303 ? 27.547 16.300 -40.389 1.00 36.41 303 LYS A CA 1
ATOM 2483 C C . LYS A 1 303 ? 26.982 17.724 -40.413 1.00 36.41 303 LYS A C 1
ATOM 2485 O O . LYS A 1 303 ? 27.081 18.364 -41.456 1.00 36.41 303 LYS A O 1
ATOM 2490 N N . GLN A 1 304 ? 26.497 18.259 -39.285 1.00 40.25 304 GLN A N 1
ATOM 2491 C CA . GLN A 1 304 ? 26.091 19.673 -39.185 1.00 40.25 304 GLN A CA 1
ATOM 2492 C C . GLN A 1 304 ? 27.266 20.642 -39.408 1.00 40.25 304 GLN A C 1
ATOM 2494 O O . GLN A 1 304 ? 27.060 21.745 -39.901 1.00 40.25 304 GLN A O 1
ATOM 2499 N N . ARG A 1 305 ? 28.506 20.225 -39.105 1.00 37.25 305 ARG A N 1
ATOM 2500 C CA . ARG A 1 305 ? 29.712 21.042 -39.330 1.00 37.25 305 ARG A CA 1
ATOM 2501 C C . ARG A 1 305 ? 30.267 20.959 -40.756 1.00 37.25 305 ARG A C 1
ATOM 2503 O O . ARG A 1 305 ? 31.010 21.850 -41.150 1.00 37.25 305 ARG A O 1
ATOM 2510 N N . LYS A 1 306 ? 29.943 19.908 -41.522 1.00 33.22 306 LYS A N 1
ATOM 2511 C CA . LYS A 1 306 ? 30.561 19.641 -42.839 1.00 33.22 306 LYS A CA 1
ATOM 2512 C C . LYS A 1 306 ? 29.770 20.142 -44.050 1.00 33.22 306 LYS A C 1
ATOM 2514 O O . LYS A 1 306 ? 30.374 20.310 -45.102 1.00 33.22 306 LYS A O 1
ATOM 2519 N N . TYR A 1 307 ? 28.470 20.412 -43.925 1.00 38.44 307 TYR A N 1
ATOM 2520 C CA . TYR A 1 307 ? 27.652 20.935 -45.029 1.00 38.44 307 TYR A CA 1
ATOM 2521 C C . TYR A 1 307 ? 26.665 21.991 -44.511 1.00 38.44 307 TYR A C 1
ATOM 2523 O O . TYR A 1 307 ? 25.530 21.650 -44.184 1.00 38.44 307 TYR A O 1
ATOM 2531 N N . PRO A 1 308 ? 27.076 23.268 -44.402 1.00 36.06 308 PRO A N 1
ATOM 2532 C CA . PRO A 1 308 ? 26.256 24.300 -43.771 1.00 36.06 308 PRO A CA 1
ATOM 2533 C C . PRO A 1 308 ? 25.107 24.821 -44.645 1.00 36.06 308 PRO A C 1
ATOM 2535 O O . PRO A 1 308 ? 24.334 25.640 -44.174 1.00 36.06 308 PRO A O 1
ATOM 2538 N N . ASN A 1 309 ? 24.950 24.368 -45.888 1.00 45.12 309 ASN A N 1
ATOM 2539 C CA . ASN A 1 309 ? 23.842 24.779 -46.747 1.00 45.12 309 ASN A CA 1
ATOM 2540 C C . ASN A 1 309 ? 23.582 23.721 -47.816 1.00 45.12 309 ASN A C 1
ATOM 2542 O O . ASN A 1 309 ? 24.495 23.398 -48.575 1.00 45.12 309 ASN A O 1
ATOM 2546 N N . LYS A 1 310 ? 22.341 23.228 -47.892 1.00 32.47 310 LYS A N 1
ATOM 2547 C CA . LYS A 1 310 ? 21.659 22.868 -49.144 1.00 32.47 310 LYS A CA 1
ATOM 2548 C C . LYS A 1 310 ? 20.174 22.606 -48.871 1.00 32.47 310 LYS A C 1
ATOM 2550 O O . LYS A 1 310 ? 19.817 21.638 -48.215 1.00 32.47 310 LYS A O 1
ATOM 2555 N N . GLU A 1 311 ? 19.381 23.565 -49.346 1.00 34.34 311 GLU A N 1
ATOM 2556 C CA . GLU A 1 311 ? 17.970 23.507 -49.749 1.00 34.34 311 GLU A CA 1
ATOM 2557 C C . GLU A 1 311 ? 16.947 22.899 -48.775 1.00 34.34 311 GLU A C 1
ATOM 2559 O O . GLU A 1 311 ? 16.844 21.694 -48.559 1.00 34.34 311 GLU A O 1
ATOM 2564 N N . ARG A 1 312 ? 16.110 23.799 -48.239 1.00 31.22 312 ARG A N 1
ATOM 2565 C CA . ARG A 1 312 ? 14.850 23.500 -47.554 1.00 31.22 312 ARG A CA 1
ATOM 2566 C C . ARG A 1 312 ? 13.979 22.609 -48.445 1.00 31.22 312 ARG A C 1
ATOM 2568 O O . ARG A 1 312 ? 13.374 23.092 -49.397 1.00 31.22 312 ARG A O 1
ATOM 2575 N N . LEU A 1 313 ? 13.872 21.328 -48.106 1.00 28.05 313 LEU A N 1
ATOM 2576 C CA . LEU A 1 313 ? 12.846 20.456 -48.670 1.00 28.05 313 LEU A CA 1
ATOM 2577 C C . LEU A 1 313 ? 11.469 20.955 -48.212 1.00 28.05 313 LEU A C 1
ATOM 2579 O O . LEU A 1 313 ? 11.150 20.924 -47.022 1.00 28.05 313 LEU A O 1
ATOM 2583 N N . MET A 1 314 ? 10.673 21.441 -49.166 1.00 26.50 314 MET A N 1
ATOM 2584 C CA . MET A 1 314 ? 9.254 21.726 -48.971 1.00 26.50 314 MET A CA 1
ATOM 2585 C C . MET A 1 314 ? 8.523 20.438 -48.587 1.00 26.50 314 MET A C 1
ATOM 2587 O O . MET A 1 314 ? 8.644 19.416 -49.262 1.00 26.50 314 MET A O 1
ATOM 2591 N N . VAL A 1 315 ? 7.742 20.488 -47.510 1.00 27.20 315 VAL A N 1
ATOM 2592 C CA . VAL A 1 315 ? 6.823 19.410 -47.138 1.00 27.20 315 VAL A CA 1
ATOM 2593 C C . VAL A 1 315 ? 5.474 19.720 -47.777 1.00 27.20 315 VAL A C 1
ATOM 2595 O O . VAL A 1 315 ? 4.765 20.613 -47.320 1.00 27.20 315 VAL A O 1
ATOM 2598 N N . THR A 1 316 ? 5.105 18.996 -48.830 1.00 27.33 316 THR A N 1
ATOM 2599 C CA . THR A 1 316 ? 3.735 19.009 -49.359 1.00 27.33 316 THR A CA 1
ATOM 2600 C C . THR A 1 316 ? 2.834 18.145 -48.476 1.00 27.33 316 THR A C 1
ATOM 2602 O O . THR A 1 316 ? 3.140 16.981 -48.210 1.00 27.33 316 THR A O 1
ATOM 2605 N N . CYS A 1 317 ? 1.720 18.715 -48.014 1.00 25.53 317 CYS A N 1
ATOM 2606 C CA . CYS A 1 317 ? 0.681 18.013 -47.264 1.00 25.53 317 CYS A CA 1
ATOM 2607 C C . CYS A 1 317 ? -0.036 16.998 -48.170 1.00 25.53 317 CYS A C 1
ATOM 2609 O O . CYS A 1 317 ? -0.560 17.360 -49.219 1.00 25.53 317 CYS A O 1
ATOM 2611 N N . ALA A 1 318 ? -0.088 15.729 -47.761 1.00 30.11 318 ALA A N 1
ATOM 2612 C CA . ALA A 1 318 ? -0.848 14.687 -48.447 1.00 30.11 318 ALA A CA 1
ATOM 2613 C C . ALA A 1 318 ? -2.322 14.696 -47.999 1.00 30.11 318 ALA A C 1
ATOM 2615 O O . ALA A 1 318 ? -2.773 13.788 -47.304 1.00 30.11 318 ALA A O 1
ATOM 2616 N N . ARG A 1 319 ? -3.069 15.738 -48.379 1.00 27.69 319 ARG A N 1
ATOM 2617 C CA . ARG A 1 319 ? -4.537 15.725 -48.513 1.00 27.69 319 ARG A CA 1
ATOM 2618 C C . ARG A 1 319 ? -4.909 16.625 -49.693 1.00 27.69 319 ARG A C 1
ATOM 2620 O O . ARG A 1 319 ? -4.350 17.707 -49.823 1.00 27.69 319 ARG A O 1
ATOM 2627 N N . HIS A 1 320 ? -5.789 16.125 -50.558 1.00 38.31 320 HIS A N 1
ATOM 2628 C CA . HIS A 1 320 ? -6.231 16.777 -51.793 1.00 38.31 320 HIS A CA 1
ATOM 2629 C C . HIS A 1 320 ? -6.619 18.257 -51.585 1.00 38.31 320 HIS A C 1
ATOM 2631 O O . HIS A 1 320 ? -7.357 18.576 -50.657 1.00 38.31 320 HIS A O 1
ATOM 2637 N N . ASP A 1 321 ? -6.100 19.110 -52.477 1.00 36.66 321 ASP A N 1
ATOM 2638 C CA . ASP A 1 321 ? -6.486 20.501 -52.772 1.00 36.66 321 ASP A CA 1
ATOM 2639 C C . ASP A 1 321 ? -6.396 21.574 -51.674 1.00 36.66 321 ASP A C 1
ATOM 2641 O O . ASP A 1 321 ? -7.314 22.365 -51.477 1.00 36.66 321 ASP A O 1
ATOM 2645 N N . CYS A 1 322 ? -5.226 21.729 -51.048 1.00 29.31 322 CYS A N 1
ATOM 2646 C CA . CYS A 1 322 ? -4.879 22.998 -50.396 1.00 29.31 322 CYS A CA 1
ATOM 2647 C C . CYS A 1 322 ? -3.498 23.492 -50.853 1.00 29.31 322 CYS A C 1
ATOM 2649 O O . CYS A 1 322 ? -2.463 23.083 -50.326 1.00 29.31 322 CYS A O 1
ATOM 2651 N N . GLN A 1 323 ? -3.482 24.364 -51.866 1.00 33.78 323 GLN A N 1
ATOM 2652 C CA . GLN A 1 323 ? -2.313 25.161 -52.240 1.00 33.78 323 GLN A CA 1
ATOM 2653 C C . GLN A 1 323 ? -2.349 26.485 -51.470 1.00 33.78 323 GLN A C 1
ATOM 2655 O O . GLN A 1 323 ? -2.951 27.451 -51.929 1.00 33.78 323 GLN A O 1
ATOM 2660 N N . GLN A 1 324 ? -1.698 26.549 -50.307 1.00 32.78 324 GLN A N 1
ATOM 2661 C CA . GLN A 1 324 ? -1.264 27.829 -49.743 1.00 32.78 324 GLN A CA 1
ATOM 2662 C C . GLN A 1 324 ? 0.148 27.729 -49.167 1.00 32.78 324 GLN A C 1
ATOM 2664 O O . GLN A 1 324 ? 0.466 26.840 -48.374 1.00 32.78 324 GLN A O 1
ATOM 2669 N N . GLU A 1 325 ? 0.994 28.668 -49.588 1.00 29.55 325 GLU A N 1
ATOM 2670 C CA . GLU A 1 325 ? 2.337 28.885 -49.063 1.00 29.55 325 GLU A CA 1
ATOM 2671 C C . GLU A 1 325 ? 2.258 29.523 -47.671 1.00 29.55 325 GLU A C 1
ATOM 2673 O O . GLU A 1 325 ? 1.654 30.578 -47.486 1.00 29.55 325 GLU A O 1
ATOM 2678 N N . PHE A 1 326 ? 2.918 28.920 -46.682 1.00 30.25 326 PHE A N 1
ATOM 2679 C CA . PHE A 1 326 ? 3.159 29.572 -45.396 1.00 30.25 326 PHE A CA 1
ATOM 2680 C C . PHE A 1 326 ? 4.600 30.083 -45.344 1.00 30.25 326 PHE A C 1
ATOM 2682 O O . PHE A 1 326 ? 5.541 29.308 -45.161 1.00 30.25 326 PHE A O 1
ATOM 2689 N N . LEU A 1 327 ? 4.775 31.401 -45.456 1.00 27.70 327 LEU A N 1
ATOM 2690 C CA . LEU A 1 327 ? 6.018 32.075 -45.082 1.00 27.70 327 LEU A CA 1
ATOM 2691 C C . LEU A 1 327 ? 6.134 32.126 -43.551 1.00 27.70 327 LEU A C 1
ATOM 2693 O O . LEU A 1 327 ? 5.176 32.438 -42.842 1.00 27.70 327 LEU A O 1
ATOM 2697 N N . GLN A 1 328 ? 7.316 31.780 -43.036 1.00 27.83 328 GLN A N 1
ATOM 2698 C CA . GLN A 1 328 ? 7.621 31.814 -41.606 1.00 27.83 328 GLN A CA 1
ATOM 2699 C C . GLN A 1 328 ? 7.555 33.239 -41.060 1.00 27.83 328 GLN A C 1
ATOM 2701 O O . GLN A 1 328 ? 8.272 34.110 -41.544 1.00 27.83 328 GLN A O 1
ATOM 2706 N N . THR A 1 329 ? 6.870 33.409 -39.933 1.00 25.94 329 THR A N 1
ATOM 2707 C CA . THR A 1 329 ? 7.334 34.320 -38.885 1.00 25.94 329 THR A CA 1
ATOM 2708 C C . THR A 1 329 ? 7.227 33.663 -37.513 1.00 25.94 329 THR A C 1
ATOM 2710 O O . THR A 1 329 ? 6.467 32.726 -37.276 1.00 25.94 329 THR A O 1
ATOM 2713 N N . THR A 1 330 ? 8.134 34.114 -36.661 1.00 34.91 330 THR A N 1
ATOM 2714 C CA . THR A 1 330 ? 8.471 33.681 -35.307 1.00 34.91 330 THR A CA 1
ATOM 2715 C C . THR A 1 330 ? 7.287 33.541 -34.352 1.00 34.91 330 THR A C 1
ATOM 2717 O O . THR A 1 330 ? 6.455 34.434 -34.284 1.00 34.91 330 THR A O 1
ATOM 2720 N N . ALA A 1 331 ? 7.363 32.496 -33.520 1.00 37.62 331 ALA A N 1
ATOM 2721 C CA . ALA A 1 331 ? 6.676 32.304 -32.240 1.00 37.62 331 ALA A CA 1
ATOM 2722 C C . ALA A 1 331 ? 5.128 32.270 -32.231 1.00 37.62 331 ALA A C 1
ATOM 2724 O O . ALA A 1 331 ? 4.443 33.133 -32.759 1.00 37.62 331 ALA A O 1
ATOM 2725 N N . ASN A 1 332 ? 4.617 31.297 -31.470 1.00 33.50 332 ASN A N 1
ATOM 2726 C CA . ASN A 1 332 ? 3.242 31.126 -30.983 1.00 33.50 332 ASN A CA 1
ATOM 2727 C C . ASN A 1 332 ? 2.191 30.512 -31.934 1.00 33.50 332 ASN A C 1
ATOM 2729 O O . ASN A 1 332 ? 1.899 31.017 -33.008 1.00 33.50 332 ASN A O 1
ATOM 2733 N N . ASN A 1 333 ? 1.613 29.407 -31.436 1.00 37.88 333 ASN A N 1
ATOM 2734 C CA . ASN A 1 333 ? 0.320 28.770 -31.727 1.00 37.88 333 ASN A CA 1
ATOM 2735 C C . ASN A 1 333 ? -0.263 28.854 -33.148 1.00 37.88 333 ASN A C 1
ATOM 2737 O O . ASN A 1 333 ? -0.698 29.908 -33.600 1.00 37.88 333 ASN A O 1
ATOM 2741 N N . LYS A 1 334 ? -0.508 27.687 -33.759 1.00 30.59 334 LYS A N 1
ATOM 2742 C CA . LYS A 1 334 ? -1.575 27.533 -34.760 1.00 30.59 334 LYS A CA 1
ATOM 2743 C C . LYS A 1 334 ? -2.449 26.327 -34.425 1.00 30.59 334 LYS A C 1
ATOM 2745 O O . LYS A 1 334 ? -2.000 25.187 -34.493 1.00 30.59 334 LYS A O 1
ATOM 2750 N N . TYR A 1 335 ? -3.698 26.611 -34.064 1.00 27.91 335 TYR A N 1
ATOM 2751 C CA . TYR A 1 335 ? -4.802 25.657 -34.118 1.00 27.91 335 TYR A CA 1
ATOM 2752 C C . TYR A 1 335 ? -5.323 25.583 -35.557 1.00 27.91 335 TYR A C 1
ATOM 2754 O O . TYR A 1 335 ? -5.314 26.582 -36.276 1.00 27.91 335 TYR A O 1
ATOM 2762 N N . CYS A 1 336 ? -5.782 24.401 -35.965 1.00 25.62 336 CYS A N 1
ATOM 2763 C CA . CYS A 1 336 ? -6.471 24.195 -37.234 1.00 25.62 336 CYS A CA 1
ATOM 2764 C C . CYS A 1 336 ? -7.864 24.842 -37.153 1.00 25.62 336 CYS A C 1
ATOM 2766 O O . CYS A 1 336 ? -8.693 24.445 -36.334 1.00 25.62 336 CYS A O 1
ATOM 2768 N N . SER A 1 337 ? -8.095 25.885 -37.946 1.00 32.09 337 SER A N 1
ATOM 2769 C CA . SER A 1 337 ? -9.339 26.650 -37.973 1.00 32.09 337 SER A CA 1
ATOM 2770 C C . SER A 1 337 ? -10.384 25.956 -38.844 1.00 32.09 337 SER A C 1
ATOM 2772 O O . SER A 1 337 ? -10.623 26.397 -39.957 1.00 32.09 337 SER A O 1
ATOM 2774 N N . GLU A 1 338 ? -11.001 24.878 -38.363 1.00 31.17 338 GLU A N 1
ATOM 2775 C CA . GLU A 1 338 ? -12.230 24.346 -38.972 1.00 31.17 338 GLU A CA 1
ATOM 2776 C C . GLU A 1 338 ? -12.998 23.455 -37.982 1.00 31.17 338 GLU A C 1
ATOM 2778 O O . GLU A 1 338 ? -13.033 22.239 -38.087 1.00 31.17 338 GLU A O 1
ATOM 2783 N N . HIS A 1 339 ? -13.568 24.085 -36.949 1.00 30.58 339 HIS A N 1
ATOM 2784 C CA . HIS A 1 339 ? -14.797 23.651 -36.266 1.00 30.58 339 HIS A CA 1
ATOM 2785 C C . HIS A 1 339 ? -15.247 24.736 -35.276 1.00 30.58 339 HIS A C 1
ATOM 2787 O O . HIS A 1 339 ? -15.232 24.560 -34.065 1.00 30.58 339 HIS A O 1
ATOM 2793 N N . LEU A 1 340 ? -15.658 25.888 -35.808 1.00 27.66 340 LEU A N 1
ATOM 2794 C CA . LEU A 1 340 ? -16.504 26.852 -35.098 1.00 27.66 340 LEU A CA 1
ATOM 2795 C C . LEU A 1 340 ? -17.547 27.400 -36.079 1.00 27.66 340 LEU A C 1
ATOM 2797 O O . LEU A 1 340 ? -17.601 28.584 -36.385 1.00 27.66 340 LEU A O 1
ATOM 2801 N N . SER A 1 341 ? -18.384 26.509 -36.608 1.00 29.48 341 SER A N 1
ATOM 2802 C CA . SER A 1 341 ? -19.631 26.896 -37.262 1.00 29.48 341 SER A CA 1
ATOM 2803 C C . SER A 1 341 ? -20.752 26.903 -36.223 1.00 29.48 341 SER A C 1
ATOM 2805 O O . SER A 1 341 ? -21.387 25.876 -36.006 1.00 29.48 341 SER A O 1
ATOM 2807 N N . TYR A 1 342 ? -21.010 28.051 -35.590 1.00 26.39 342 TYR A N 1
ATOM 2808 C CA . TYR A 1 342 ? -22.326 28.364 -35.022 1.00 26.39 342 TYR A CA 1
ATOM 2809 C C . TYR A 1 342 ? -22.636 29.864 -35.159 1.00 26.39 342 TYR A C 1
ATOM 2811 O O . TYR A 1 342 ? -22.093 30.712 -34.461 1.00 26.39 342 TYR A O 1
ATOM 2819 N N . LYS A 1 343 ? -23.515 30.119 -36.135 1.00 29.03 343 LYS A N 1
ATOM 2820 C CA . LYS A 1 343 ? -24.454 31.232 -36.361 1.00 29.03 343 LYS A CA 1
ATOM 2821 C C . LYS A 1 343 ? -24.469 32.420 -35.381 1.00 29.03 343 LYS A C 1
ATOM 2823 O O . LYS A 1 343 ? -24.756 32.246 -34.200 1.00 29.03 343 LYS A O 1
ATOM 2828 N N . LYS A 1 344 ? -24.398 33.621 -35.973 1.00 23.61 344 LYS A N 1
ATOM 2829 C CA . LYS A 1 344 ? -25.132 34.885 -35.694 1.00 23.61 344 LYS A CA 1
ATOM 2830 C C . LYS A 1 344 ? -24.717 35.872 -36.814 1.00 23.61 344 LYS A C 1
ATOM 2832 O O . LYS A 1 344 ? -23.524 35.961 -37.058 1.00 23.61 344 LYS A O 1
ATOM 2837 N N . SER A 1 345 ? -25.533 36.601 -37.577 1.00 28.00 345 SER A N 1
ATOM 2838 C CA . SER A 1 345 ? -26.970 36.904 -37.600 1.00 28.00 345 SER A CA 1
ATOM 2839 C C . SER A 1 345 ? -27.299 37.540 -38.968 1.00 28.00 345 SER A C 1
ATOM 2841 O O . SER A 1 345 ? -26.491 38.339 -39.438 1.00 28.00 345 SER A O 1
ATOM 2843 N N . ILE A 1 346 ? -28.438 37.200 -39.580 1.00 31.89 346 ILE A N 1
ATOM 2844 C CA . ILE A 1 346 ? -29.597 38.030 -40.004 1.00 31.89 346 ILE A CA 1
ATOM 2845 C C . ILE A 1 346 ? -30.620 37.050 -40.583 1.00 31.89 346 ILE A C 1
ATOM 2847 O O . ILE A 1 346 ? -30.200 36.175 -41.376 1.00 31.89 346 ILE A O 1
#

Foldseek 3Di:
DDWDAAPQPRDIDDPVPDDPGRHDPVQVVQQPPDDPNDGWRQQDAAAPADDDDLLLLLLLLQCLFQKAQDAPAQKIKGKAQDPCCVVVFNQVSCCVRHSTHWDWDWDWDDDPNDIRIIIMTMDGDPNSSVVCVVQPNHGPCQAPPAGGNDDLLNLLSSVLSNCQHQKDWDQDVPVRWIKIKGKTNYPRRLVNNQVSLCVNQVAPGWDKDWDADPVGIMIMTMDTPLVSVVSSLCSNPVDDPGHDPVVVVVSVVVVVVVVVCCVVPVDDDDDDDDDADPVNPDPDGDDDDPDDDDDDPDPVVVVCVVDVDDDDDDDDDPDPDDDDDDDDDDDDDDDDPPDDDDDDDD

Radius of gyration: 28.53 Å; chains: 1; bounding box: 60×55×87 Å

Organism: NCBI:txid2917993

Secondary structure (DSSP, 8-state):
--EEE-TTT--EEEGGG-BSB---HHHHTTTT-EETTEEP-B-SPPPSS----HHHHHHHHHHHHHEEE-TTSSEEEEEES-HHIIIIIIHHHHHHHH-B--PEEEEEEEETTEEEEEEEEEEE-HH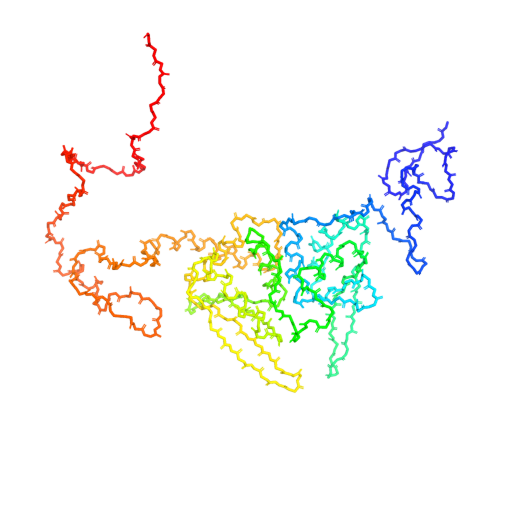HHHHHHHTT--TTGGGT-------GGGHHHHHHHHHHHHEEEEEETTTTEEEEEEEES-HHHHHHHHHHHHHHH-----EEEEEEETTEEEEEEEE--HHHHHHHHHHHHTT-S---HHHHHHHHHHHHHHHHHHHH--SPPPSSS-PPPTTS---PPPPPPSSS----SS-HHHHTTT-----------SSTT---------S---------------